Protein AF-A0A0F8YU60-F1 (afdb_monomer_lite)

pLDDT: mean 70.82, std 19.45, range [32.88, 94.25]

Organism: NCBI:txid412755

Sequence (209 aa):
MTSKQPEIRFPLVRVDVSEDALRRQYTGIELDKQAKRLVKRFVRMSRPFEALIDALVQDSRTDYETFDDFARHALWELLQAYRVAGYPDSEGLGKELEHRRVLQRKARDLANRQEVQDQLEHFDRDLTTAQRSSDKETIVEHLRWLESWMEESPSHTSKQAYRHLVLQRLSIQQSIRWLMEKVYERMSEEERELAERWNTMLEDWLARN

Radius of gyration: 28.85 Å; chains: 1; bounding box: 70×45×76 Å

Structure (mmCIF, N/CA/C/O backbone):
data_AF-A0A0F8YU60-F1
#
_entry.id   AF-A0A0F8YU60-F1
#
loop_
_atom_site.group_PDB
_atom_site.id
_atom_site.type_symbol
_atom_site.label_atom_id
_atom_site.label_alt_id
_atom_site.label_comp_id
_atom_site.label_asym_id
_atom_site.label_entity_id
_atom_site.label_seq_id
_atom_site.pdbx_PDB_ins_code
_atom_site.Cartn_x
_atom_site.Cartn_y
_atom_site.Cartn_z
_atom_site.occupancy
_atom_site.B_iso_or_equiv
_atom_site.auth_seq_id
_atom_site.auth_comp_id
_atom_site.auth_asym_id
_atom_site.auth_atom_id
_atom_site.pdbx_PDB_model_num
ATOM 1 N N . MET A 1 1 ? 47.385 21.277 -36.596 1.00 36.84 1 MET A N 1
ATOM 2 C CA . MET A 1 1 ? 46.010 21.817 -36.539 1.00 36.84 1 MET A CA 1
ATOM 3 C C . MET A 1 1 ? 45.124 20.758 -35.905 1.00 36.84 1 MET A C 1
ATOM 5 O O . MET A 1 1 ? 44.756 19.802 -36.569 1.00 36.84 1 MET A O 1
ATOM 9 N N . THR A 1 2 ? 44.896 20.847 -34.598 1.00 35.44 2 THR A N 1
ATOM 10 C CA . THR A 1 2 ? 44.069 19.895 -33.848 1.00 35.44 2 THR A CA 1
ATOM 11 C C . THR A 1 2 ? 42.613 20.342 -33.921 1.00 35.44 2 THR A C 1
ATOM 13 O O . THR A 1 2 ? 42.235 21.366 -33.356 1.00 35.44 2 THR A O 1
ATOM 16 N N . SER A 1 3 ? 41.810 19.590 -34.673 1.00 35.88 3 SER A N 1
ATOM 17 C CA . SER A 1 3 ? 40.356 19.729 -34.712 1.00 35.88 3 SER A CA 1
ATOM 18 C C . SER A 1 3 ? 39.804 19.398 -33.324 1.00 35.88 3 SER A C 1
ATOM 20 O O . SER A 1 3 ? 39.861 18.250 -32.887 1.00 35.88 3 SER A O 1
ATOM 22 N N . LYS A 1 4 ? 39.341 20.416 -32.590 1.00 39.44 4 LYS A N 1
ATOM 23 C CA . LYS A 1 4 ? 38.572 20.219 -31.360 1.00 39.44 4 LYS A CA 1
ATOM 24 C C . LYS A 1 4 ? 37.167 19.795 -31.777 1.00 39.44 4 LYS A C 1
ATOM 26 O O . LYS A 1 4 ? 36.418 20.611 -32.308 1.00 39.44 4 LYS A O 1
ATOM 31 N N . GLN A 1 5 ? 36.831 18.526 -3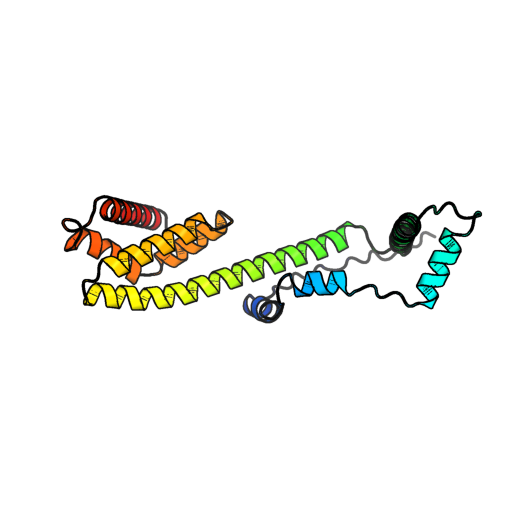1.558 1.00 35.34 5 GLN A N 1
ATOM 32 C CA . GLN A 1 5 ? 35.445 18.071 -31.635 1.00 35.34 5 GLN A CA 1
ATOM 33 C C . GLN A 1 5 ? 34.598 18.863 -30.623 1.00 35.34 5 GLN A C 1
ATOM 35 O O . GLN A 1 5 ? 35.071 19.117 -29.511 1.00 35.34 5 GLN A O 1
ATOM 40 N N . PRO A 1 6 ? 33.371 19.280 -30.980 1.00 37.03 6 PRO A N 1
ATOM 41 C CA . PRO A 1 6 ? 32.469 19.891 -30.020 1.00 37.03 6 PRO A CA 1
ATOM 42 C C . PRO A 1 6 ? 32.041 18.838 -28.992 1.00 37.03 6 PRO A C 1
ATOM 44 O O . PRO A 1 6 ? 31.492 17.795 -29.340 1.00 37.03 6 PRO A O 1
ATOM 47 N N . GLU A 1 7 ? 32.308 19.116 -27.720 1.00 38.81 7 GLU A N 1
ATOM 48 C CA . GLU A 1 7 ? 31.838 18.328 -26.583 1.00 38.81 7 GLU A CA 1
ATOM 49 C C . GLU A 1 7 ? 30.314 18.527 -26.472 1.00 38.81 7 GLU A C 1
ATOM 51 O O . GLU A 1 7 ? 29.833 19.500 -25.887 1.00 38.81 7 GLU A O 1
ATOM 56 N N . ILE A 1 8 ? 29.532 17.649 -27.110 1.00 34.91 8 ILE A N 1
ATOM 57 C CA . ILE A 1 8 ? 28.067 17.661 -27.014 1.00 34.91 8 ILE A CA 1
ATOM 58 C C . ILE A 1 8 ? 27.688 17.134 -25.626 1.00 34.91 8 ILE A C 1
ATOM 60 O O . ILE A 1 8 ? 27.482 15.940 -25.422 1.00 34.91 8 ILE A O 1
ATOM 64 N N . ARG A 1 9 ? 27.600 18.034 -24.644 1.00 34.09 9 ARG A N 1
ATOM 65 C CA . ARG A 1 9 ? 26.949 17.743 -23.364 1.00 34.09 9 ARG A CA 1
ATOM 66 C C . ARG A 1 9 ? 25.450 17.923 -23.546 1.00 34.09 9 ARG A C 1
ATOM 68 O O . ARG A 1 9 ? 24.961 19.049 -23.580 1.00 34.09 9 ARG A O 1
ATOM 75 N N . PHE A 1 10 ? 24.721 16.817 -23.657 1.00 32.88 10 PHE A N 1
ATOM 76 C CA . PHE A 1 10 ? 23.270 16.850 -23.508 1.00 32.88 10 PHE A CA 1
ATOM 77 C C . PHE A 1 10 ? 22.951 17.293 -22.076 1.00 32.88 10 PHE A C 1
ATOM 79 O O . PHE A 1 10 ? 23.363 16.612 -21.130 1.00 32.88 10 PHE A O 1
ATOM 86 N N . PRO A 1 11 ? 22.250 18.420 -21.863 1.00 36.41 11 PRO A N 1
ATOM 87 C CA . PRO A 1 11 ? 21.746 18.713 -20.542 1.00 36.41 11 PRO A CA 1
ATOM 88 C C . PRO A 1 11 ? 20.684 17.654 -20.254 1.00 36.41 11 PRO A C 1
ATOM 90 O O . PRO A 1 11 ? 19.648 17.609 -20.916 1.00 36.41 11 PRO A O 1
ATOM 93 N N . LEU A 1 12 ? 20.933 16.796 -19.263 1.00 35.81 12 LEU A N 1
ATOM 94 C CA . LEU A 1 12 ? 19.854 16.130 -18.543 1.00 35.81 12 LEU A CA 1
ATOM 95 C C . LEU A 1 12 ? 19.041 17.251 -17.895 1.00 35.81 12 LEU A C 1
ATOM 97 O O . LEU A 1 12 ? 19.292 17.647 -16.757 1.00 35.81 12 LEU A O 1
ATOM 101 N N . VAL A 1 13 ? 18.123 17.834 -18.666 1.00 36.62 13 VAL A N 1
ATOM 102 C CA . VAL A 1 13 ? 17.100 18.727 -18.151 1.00 36.62 13 VAL A CA 1
ATOM 103 C C . VAL A 1 13 ? 16.399 17.902 -17.086 1.00 36.62 13 VAL A C 1
ATOM 105 O O . VAL A 1 13 ? 15.810 16.864 -17.392 1.00 36.62 13 VAL A O 1
ATOM 108 N N . ARG A 1 14 ? 16.532 18.309 -15.821 1.00 36.16 14 ARG A N 1
ATOM 109 C CA . ARG A 1 14 ? 15.672 17.806 -14.754 1.00 36.16 14 ARG A CA 1
ATOM 110 C C . ARG A 1 14 ? 14.265 18.239 -15.130 1.00 36.16 14 ARG A C 1
ATOM 112 O O . ARG A 1 14 ? 13.858 19.361 -14.861 1.00 36.16 14 ARG A O 1
ATOM 119 N N . VAL A 1 15 ? 13.575 17.385 -15.872 1.00 34.75 15 VAL A N 1
ATOM 120 C CA . VAL A 1 15 ? 12.155 17.550 -16.116 1.00 34.75 15 VAL A CA 1
ATOM 121 C C . VAL A 1 15 ? 11.509 17.178 -14.794 1.00 34.75 15 VAL A C 1
ATOM 123 O O . VAL A 1 15 ? 11.415 15.997 -14.459 1.00 34.75 15 VAL A O 1
ATOM 126 N N . ASP A 1 16 ? 11.130 18.187 -14.017 1.00 36.94 16 ASP A N 1
ATOM 127 C CA . ASP A 1 16 ? 10.259 18.004 -12.863 1.00 36.94 16 ASP A CA 1
ATOM 128 C C . ASP A 1 16 ? 8.881 17.603 -13.403 1.00 36.94 16 ASP A C 1
ATOM 130 O O . ASP A 1 16 ? 8.011 18.428 -13.680 1.00 36.94 16 ASP A O 1
ATOM 134 N N . VAL A 1 17 ? 8.720 16.306 -13.674 1.00 42.72 17 VAL A N 1
ATOM 135 C CA . VAL A 1 17 ? 7.445 15.742 -14.103 1.00 42.72 17 VAL A CA 1
ATOM 136 C C . VAL A 1 17 ? 6.522 15.780 -12.891 1.00 42.72 17 VAL A C 1
ATOM 138 O O . VAL A 1 17 ? 6.785 15.109 -11.892 1.00 42.72 17 VAL A O 1
ATOM 141 N N . SER A 1 18 ? 5.453 16.573 -12.968 1.00 47.19 18 SER A N 1
ATOM 142 C CA . SER A 1 18 ? 4.452 16.635 -11.904 1.00 47.19 18 SER A CA 1
ATOM 143 C C . SER A 1 18 ? 3.815 15.260 -11.671 1.00 47.19 18 SER A C 1
ATOM 145 O O . SER A 1 18 ? 3.695 14.448 -12.596 1.00 47.19 18 SER A O 1
ATOM 147 N N . GLU A 1 19 ? 3.388 14.988 -10.435 1.00 51.03 19 GLU A N 1
ATOM 148 C CA . GLU A 1 19 ? 2.769 13.704 -10.070 1.00 51.03 19 GLU A CA 1
ATOM 149 C C . GLU A 1 19 ? 1.559 13.375 -10.960 1.00 51.03 19 GLU A C 1
ATOM 151 O O . GLU A 1 19 ? 1.391 12.231 -11.384 1.00 51.03 19 GLU A O 1
ATOM 156 N N . ASP A 1 20 ? 0.788 14.392 -11.350 1.00 47.41 20 ASP A N 1
ATOM 157 C CA . ASP A 1 20 ? -0.341 14.261 -12.274 1.00 47.41 20 ASP A CA 1
ATOM 158 C C . ASP A 1 20 ? 0.074 13.866 -13.696 1.00 47.41 20 ASP A C 1
ATOM 160 O O . ASP A 1 20 ? -0.616 13.082 -14.355 1.00 47.41 20 ASP A O 1
ATOM 164 N N . ALA A 1 21 ? 1.204 14.382 -14.189 1.00 50.53 21 ALA A N 1
ATOM 165 C CA . ALA A 1 21 ? 1.720 14.032 -15.509 1.00 50.53 21 ALA A CA 1
ATOM 166 C C . ALA A 1 21 ? 2.232 12.582 -15.537 1.00 50.53 21 ALA A C 1
ATOM 168 O O . ALA A 1 21 ? 1.954 11.856 -16.494 1.00 50.53 21 ALA A O 1
ATOM 169 N N . LEU A 1 22 ? 2.886 12.124 -14.460 1.00 49.62 22 LEU A N 1
ATOM 170 C CA . LEU A 1 22 ? 3.243 10.711 -14.294 1.00 49.62 22 LEU A CA 1
ATOM 171 C C . LEU A 1 22 ? 1.994 9.833 -14.214 1.00 49.62 22 LEU A C 1
ATOM 173 O O . LEU A 1 22 ? 1.910 8.829 -14.921 1.00 49.62 22 LEU A O 1
ATOM 177 N N . ARG A 1 23 ? 0.988 10.223 -13.424 1.00 50.94 23 ARG A N 1
ATOM 178 C CA . ARG A 1 23 ? -0.280 9.489 -13.356 1.00 50.94 23 ARG A CA 1
ATOM 179 C C . ARG A 1 23 ? -0.888 9.325 -14.737 1.00 50.94 23 ARG A C 1
ATOM 181 O O . ARG A 1 23 ? -1.071 8.188 -15.152 1.00 50.94 23 ARG A O 1
ATOM 188 N N . ARG A 1 24 ? -1.122 10.406 -15.488 1.00 54.66 24 ARG A N 1
ATOM 189 C CA . ARG A 1 24 ? -1.737 10.351 -16.833 1.00 54.66 24 ARG A CA 1
ATOM 190 C C . ARG A 1 24 ? -0.935 9.524 -17.838 1.00 54.66 24 ARG A C 1
ATOM 192 O O . ARG A 1 24 ? -1.524 8.819 -18.649 1.00 54.66 24 ARG A O 1
ATOM 199 N N . GLN A 1 25 ? 0.395 9.587 -17.790 1.00 50.94 25 GLN A N 1
ATOM 200 C CA . GLN A 1 25 ? 1.249 8.842 -18.718 1.00 50.94 25 GLN A CA 1
ATOM 201 C C . GLN A 1 25 ? 1.239 7.329 -18.451 1.00 50.94 25 GLN A C 1
ATOM 203 O O . GLN A 1 25 ? 1.377 6.542 -19.389 1.00 50.94 25 GLN A O 1
ATOM 208 N N . TYR A 1 26 ? 1.080 6.914 -17.191 1.00 49.72 26 TYR A N 1
ATOM 209 C CA . TYR A 1 26 ? 1.187 5.509 -16.783 1.00 49.72 26 TYR A CA 1
ATOM 210 C C . TYR A 1 26 ? -0.160 4.839 -16.444 1.00 49.72 26 TYR A C 1
ATOM 212 O O . TYR A 1 26 ? -0.211 3.612 -16.418 1.00 49.72 26 TYR A O 1
ATOM 220 N N . THR A 1 27 ? -1.257 5.593 -16.287 1.00 44.84 27 THR A N 1
ATOM 221 C CA . THR A 1 27 ? -2.623 5.065 -16.027 1.00 44.84 27 THR A CA 1
ATOM 222 C C . THR A 1 27 ? -3.290 4.376 -17.227 1.00 44.84 27 THR A C 1
ATOM 224 O O . THR A 1 27 ? -4.395 3.865 -17.096 1.00 44.84 27 THR A O 1
ATOM 227 N N . GLY A 1 28 ? -2.623 4.281 -18.380 1.00 44.28 28 GLY A N 1
ATOM 228 C CA . GLY A 1 28 ? -3.096 3.525 -19.552 1.00 44.28 28 GLY A CA 1
ATOM 229 C C . GLY A 1 28 ? -2.140 2.433 -20.037 1.00 44.28 28 GLY A C 1
ATOM 230 O O . GLY A 1 28 ? -2.398 1.801 -21.060 1.00 44.28 28 GLY A O 1
ATOM 231 N N . ILE A 1 29 ? -1.012 2.212 -19.354 1.00 49.56 29 ILE A N 1
ATOM 232 C CA . ILE A 1 29 ? -0.050 1.191 -19.773 1.00 49.56 29 ILE A CA 1
ATOM 233 C C . ILE A 1 29 ? -0.500 -0.132 -19.169 1.00 49.56 29 ILE A C 1
ATOM 235 O O . ILE A 1 29 ? -0.169 -0.429 -18.030 1.00 49.56 29 ILE A O 1
ATOM 239 N N . GLU A 1 30 ? -1.258 -0.926 -19.925 1.00 44.50 30 GLU A N 1
ATOM 240 C CA . GLU A 1 30 ? -1.569 -2.312 -19.571 1.00 44.50 30 GLU A CA 1
ATOM 241 C C . GLU A 1 30 ? -0.269 -3.089 -19.277 1.00 44.50 30 GLU A C 1
ATOM 243 O O . GLU A 1 30 ? 0.498 -3.486 -20.161 1.00 44.50 30 GLU A O 1
ATOM 248 N N . LEU A 1 31 ? -0.019 -3.249 -17.979 1.00 59.97 31 LEU A N 1
ATOM 249 C CA . LEU A 1 31 ? 1.209 -3.712 -17.352 1.00 59.97 31 LEU A CA 1
ATOM 250 C C . LEU A 1 31 ? 1.553 -5.145 -17.782 1.00 59.97 31 LEU A C 1
ATOM 252 O O . LEU A 1 31 ? 0.729 -6.053 -17.710 1.00 59.97 31 LEU A O 1
ATOM 256 N N . ASP A 1 32 ? 2.801 -5.351 -18.202 1.00 40.94 32 ASP A N 1
ATOM 257 C CA . ASP A 1 32 ? 3.490 -6.635 -18.397 1.00 40.94 32 ASP A CA 1
ATOM 258 C C . ASP A 1 32 ? 2.925 -7.646 -19.411 1.00 40.94 32 ASP A C 1
ATOM 260 O O . ASP A 1 32 ? 3.712 -8.234 -20.150 1.00 40.94 32 ASP A O 1
ATOM 264 N N . LYS A 1 33 ? 1.610 -7.871 -19.525 1.00 39.28 33 LYS A N 1
ATOM 265 C CA . LYS A 1 33 ? 1.025 -8.772 -20.538 1.00 39.28 33 LYS A CA 1
ATOM 266 C C . LYS A 1 33 ? 1.112 -8.178 -21.938 1.00 39.28 33 LYS A C 1
ATOM 268 O O . LYS A 1 33 ? 1.420 -8.916 -22.874 1.00 39.28 33 LYS A O 1
ATOM 273 N N . GLN A 1 34 ? 0.904 -6.868 -22.092 1.00 36.09 34 GLN A N 1
ATOM 274 C CA . GLN A 1 34 ? 1.157 -6.198 -23.366 1.00 36.09 34 GLN A CA 1
ATOM 275 C C . GLN A 1 34 ? 2.653 -6.049 -23.636 1.00 36.09 34 GLN A C 1
ATOM 277 O O . GLN A 1 34 ? 3.056 -6.290 -24.761 1.00 36.09 34 GLN A O 1
ATOM 282 N N . ALA A 1 35 ? 3.498 -5.786 -22.633 1.00 38.91 35 ALA A N 1
ATOM 283 C CA . ALA A 1 35 ? 4.954 -5.763 -22.816 1.00 38.91 35 ALA A CA 1
ATOM 284 C C . ALA A 1 35 ? 5.516 -7.144 -23.211 1.00 38.91 35 ALA A C 1
ATOM 286 O O . ALA A 1 35 ? 6.282 -7.240 -24.163 1.00 38.91 35 ALA A O 1
ATOM 287 N N . LYS A 1 36 ? 5.064 -8.239 -22.581 1.00 36.94 36 LYS A N 1
ATOM 288 C CA . LYS A 1 36 ? 5.379 -9.620 -22.996 1.00 36.94 36 LYS A CA 1
ATOM 289 C C . LYS A 1 36 ? 4.776 -9.965 -24.359 1.00 36.94 36 LYS A C 1
ATOM 291 O O . LYS A 1 36 ? 5.410 -10.693 -25.114 1.00 36.94 36 LYS A O 1
ATOM 296 N N . ARG A 1 37 ? 3.588 -9.448 -24.707 1.00 36.22 37 ARG A N 1
ATOM 297 C CA . ARG A 1 37 ? 3.013 -9.574 -26.062 1.00 36.22 37 ARG A CA 1
ATOM 298 C C . ARG A 1 37 ? 3.774 -8.755 -27.098 1.00 36.22 37 ARG A C 1
ATOM 300 O O . ARG A 1 37 ? 3.871 -9.232 -28.213 1.00 36.22 37 ARG A O 1
ATOM 307 N N . LEU A 1 38 ? 4.297 -7.579 -26.756 1.00 33.78 38 LEU A N 1
ATOM 308 C CA . LEU A 1 38 ? 5.121 -6.724 -27.610 1.00 33.78 38 LEU A CA 1
ATOM 309 C C . LEU A 1 38 ? 6.481 -7.398 -27.824 1.00 33.78 38 LEU A C 1
ATOM 311 O O . LEU A 1 38 ? 6.841 -7.658 -28.959 1.00 33.78 38 LEU A O 1
ATOM 315 N N . VAL A 1 39 ? 7.161 -7.851 -26.769 1.00 37.94 39 VAL A N 1
ATOM 316 C CA . VAL A 1 39 ? 8.409 -8.629 -26.890 1.00 37.94 39 VAL A CA 1
ATOM 317 C C . VAL A 1 39 ? 8.193 -9.933 -27.676 1.00 37.94 39 VAL A C 1
ATOM 319 O O . VAL A 1 39 ? 9.005 -10.261 -28.531 1.00 37.94 39 VAL A O 1
ATOM 322 N N . LYS A 1 40 ? 7.062 -10.637 -27.493 1.00 34.22 40 LYS A N 1
ATOM 323 C CA . LYS A 1 40 ? 6.694 -11.803 -28.327 1.00 34.22 40 LYS A CA 1
ATOM 324 C C . LYS A 1 40 ? 6.189 -11.452 -29.739 1.00 34.22 40 LYS A C 1
ATOM 326 O O . LYS A 1 40 ? 6.085 -12.356 -30.562 1.00 34.22 40 LYS A O 1
ATOM 331 N N . ARG A 1 41 ? 5.835 -10.194 -30.039 1.00 40.75 41 ARG A N 1
ATOM 332 C CA . ARG A 1 41 ? 5.316 -9.764 -31.358 1.00 40.75 41 ARG A CA 1
ATOM 333 C C . ARG A 1 41 ? 6.361 -9.108 -32.256 1.00 40.75 41 ARG A C 1
ATOM 335 O O . ARG A 1 41 ? 6.085 -8.990 -33.445 1.00 40.75 41 ARG A O 1
ATOM 342 N N . PHE A 1 42 ? 7.494 -8.642 -31.734 1.00 40.91 42 PHE A N 1
ATOM 343 C CA . PHE A 1 42 ? 8.223 -7.552 -32.397 1.00 40.91 42 PHE A CA 1
ATOM 344 C C . PHE A 1 42 ? 9.384 -7.899 -33.324 1.00 40.91 42 PHE A C 1
ATOM 346 O O . PHE A 1 42 ? 10.042 -6.978 -33.793 1.00 40.91 42 PHE A O 1
ATOM 353 N N . VAL A 1 43 ? 9.575 -9.157 -33.716 1.00 46.94 43 VAL A N 1
ATOM 354 C CA . VAL A 1 43 ? 10.366 -9.426 -34.927 1.00 46.94 43 VAL A CA 1
ATOM 355 C C . VAL A 1 43 ? 9.669 -10.492 -35.760 1.00 46.94 43 VAL A C 1
ATOM 357 O O . VAL A 1 43 ? 10.072 -11.646 -35.801 1.00 46.94 43 VAL A O 1
ATOM 360 N N . ARG A 1 44 ? 8.574 -10.112 -36.429 1.00 47.66 44 ARG A N 1
ATOM 361 C CA . ARG A 1 44 ? 8.202 -10.820 -37.659 1.00 47.66 44 ARG A CA 1
ATOM 362 C C . ARG A 1 44 ? 9.201 -10.385 -38.714 1.00 47.66 44 ARG A C 1
ATOM 364 O O . ARG A 1 44 ? 9.080 -9.294 -39.268 1.00 47.66 44 ARG A O 1
ATOM 371 N N . MET A 1 45 ? 10.212 -11.210 -38.920 1.00 53.25 45 MET A N 1
ATOM 372 C CA . MET A 1 45 ? 11.158 -10.998 -39.991 1.00 53.25 45 MET A CA 1
ATOM 373 C C . MET A 1 45 ? 10.446 -11.284 -41.314 1.00 53.25 45 MET A C 1
ATOM 375 O O . MET A 1 45 ? 9.601 -12.172 -41.409 1.00 53.25 45 MET A O 1
ATOM 379 N N . SER A 1 46 ? 10.678 -10.460 -42.332 1.00 65.44 46 SER A N 1
ATOM 380 C CA . SER A 1 46 ? 10.067 -10.732 -43.634 1.00 65.44 46 SER A CA 1
ATOM 381 C C . SER A 1 46 ? 10.625 -12.055 -44.178 1.00 65.44 46 SER A C 1
ATOM 383 O O . SER A 1 46 ? 11.828 -12.275 -44.070 1.00 65.44 46 SER A O 1
ATOM 385 N N . ARG A 1 47 ? 9.791 -12.900 -44.802 1.00 63.38 47 ARG A N 1
ATOM 386 C CA . ARG A 1 47 ? 10.228 -14.182 -45.401 1.00 63.38 47 ARG A CA 1
ATOM 387 C C . ARG A 1 47 ? 11.494 -14.086 -46.276 1.00 63.38 47 ARG A C 1
ATOM 389 O O . ARG A 1 47 ? 12.300 -15.005 -46.220 1.00 63.38 47 ARG A O 1
ATOM 396 N N . PRO A 1 48 ? 11.715 -13.007 -47.059 1.00 67.69 48 PRO A N 1
ATOM 397 C CA . PRO A 1 48 ? 12.966 -12.834 -47.800 1.00 67.69 48 PRO A CA 1
ATOM 398 C C . PRO A 1 48 ? 14.203 -12.714 -46.903 1.00 67.69 48 PRO A C 1
ATOM 400 O O . PRO A 1 48 ? 15.259 -13.225 -47.250 1.00 67.69 48 PRO A O 1
ATOM 403 N N . PHE A 1 49 ? 14.074 -12.057 -45.749 1.00 65.88 49 PHE A N 1
ATOM 404 C CA . PHE A 1 49 ? 15.154 -11.944 -44.771 1.00 65.88 49 PHE A CA 1
ATOM 405 C C . PHE A 1 49 ? 15.400 -13.268 -44.044 1.00 65.88 49 PHE A C 1
ATOM 407 O O . PHE A 1 49 ? 16.553 -13.631 -43.866 1.00 65.88 49 PHE A O 1
ATOM 414 N N . GLU A 1 50 ? 14.349 -14.013 -43.688 1.00 69.81 50 GLU A N 1
ATOM 415 C CA . GLU A 1 50 ? 14.497 -15.358 -43.104 1.00 69.81 50 GLU A CA 1
ATOM 416 C C . GLU A 1 50 ? 15.257 -16.287 -44.063 1.00 69.81 50 GLU A C 1
ATOM 418 O O . GLU A 1 50 ? 16.253 -16.885 -43.677 1.00 69.81 50 GLU A O 1
ATOM 423 N N . ALA A 1 51 ? 14.876 -16.301 -45.346 1.00 72.12 51 ALA A N 1
ATOM 424 C CA . ALA A 1 51 ? 15.555 -17.096 -46.371 1.00 72.12 51 ALA A CA 1
ATOM 425 C C . ALA A 1 51 ? 17.021 -16.680 -46.598 1.00 72.12 51 ALA A C 1
ATOM 427 O O . ALA A 1 51 ? 17.862 -17.525 -46.895 1.00 72.12 51 ALA A O 1
ATOM 428 N N . LEU A 1 52 ? 17.340 -15.387 -46.465 1.00 75.62 52 LEU A N 1
ATOM 429 C CA . LEU A 1 52 ? 18.716 -14.891 -46.545 1.00 75.62 52 LEU A CA 1
ATOM 430 C C . LEU A 1 52 ? 19.555 -15.326 -45.341 1.00 75.62 52 LEU A C 1
ATOM 432 O O . LEU A 1 52 ? 20.719 -15.673 -45.518 1.00 75.62 52 LEU A O 1
ATOM 436 N N . ILE A 1 53 ? 18.982 -15.322 -44.135 1.00 72.94 53 ILE A N 1
ATOM 437 C CA . ILE A 1 53 ? 19.683 -15.804 -42.940 1.00 72.94 53 ILE A CA 1
ATOM 438 C C . ILE A 1 53 ? 19.903 -17.310 -43.029 1.00 72.94 53 ILE A C 1
ATOM 440 O O . ILE A 1 53 ? 21.015 -17.764 -42.781 1.00 72.94 53 ILE A O 1
ATOM 444 N N . ASP A 1 54 ? 18.894 -18.071 -43.448 1.00 72.88 54 ASP A N 1
ATOM 445 C CA . ASP A 1 54 ? 19.034 -19.514 -43.649 1.00 72.88 54 ASP A CA 1
ATOM 446 C C . ASP A 1 54 ? 20.114 -19.827 -44.692 1.00 72.88 54 ASP A C 1
ATOM 448 O O . ASP A 1 54 ? 20.933 -20.716 -44.477 1.00 72.88 54 ASP A O 1
ATOM 452 N N . ALA A 1 55 ? 20.176 -19.061 -45.788 1.00 77.56 55 ALA A N 1
ATOM 453 C CA . ALA A 1 55 ? 21.226 -19.205 -46.794 1.00 77.56 55 ALA A CA 1
ATOM 454 C C . ALA A 1 55 ? 22.625 -18.885 -46.242 1.00 77.56 55 ALA A C 1
ATOM 456 O O . ALA A 1 55 ? 23.585 -19.538 -46.636 1.00 77.56 55 ALA A O 1
ATOM 457 N N . LEU A 1 56 ? 22.745 -17.910 -45.335 1.00 74.88 56 LEU A N 1
ATOM 458 C CA . LEU A 1 56 ? 24.011 -17.575 -44.680 1.00 74.88 56 LEU A CA 1
ATOM 459 C C . LEU A 1 56 ? 24.438 -18.661 -43.692 1.00 74.88 56 LEU A C 1
ATOM 461 O O . LEU A 1 56 ? 25.583 -19.076 -43.738 1.00 74.88 56 LEU A O 1
ATOM 465 N N . VAL A 1 57 ? 23.529 -19.160 -42.852 1.00 75.50 57 VAL A N 1
ATOM 466 C CA . VAL A 1 57 ? 23.818 -20.237 -41.885 1.00 75.50 57 VAL A CA 1
ATOM 467 C C . VAL A 1 57 ? 24.144 -21.561 -42.591 1.00 75.50 57 VAL A C 1
ATOM 469 O O . VAL A 1 57 ? 24.922 -22.362 -42.091 1.00 75.50 57 VAL A O 1
ATOM 472 N N . GLN A 1 58 ? 23.574 -21.805 -43.773 1.00 72.38 58 GLN 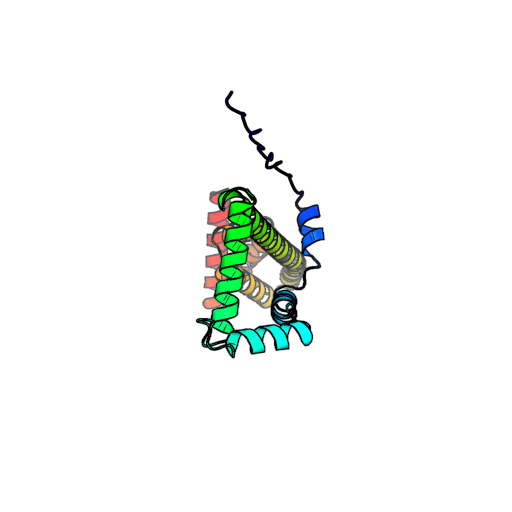A N 1
ATOM 473 C CA . GLN A 1 58 ? 23.874 -22.990 -44.584 1.00 72.38 58 GLN A CA 1
ATOM 474 C C . GLN A 1 58 ? 25.115 -22.824 -45.480 1.00 72.38 58 GLN A C 1
ATOM 476 O O . GLN A 1 58 ? 25.545 -23.801 -46.101 1.00 72.38 58 GLN A O 1
ATOM 481 N N . ASP A 1 59 ? 25.698 -21.623 -45.574 1.00 76.06 59 ASP A N 1
ATOM 482 C CA . ASP A 1 59 ? 26.918 -21.388 -46.347 1.00 76.06 59 ASP A CA 1
ATOM 483 C C . ASP A 1 59 ? 28.141 -21.839 -45.542 1.00 76.06 59 ASP A C 1
ATOM 485 O O . ASP A 1 59 ? 28.529 -21.217 -44.553 1.00 76.06 59 ASP A O 1
ATOM 489 N N . SER A 1 60 ? 28.799 -22.893 -46.029 1.00 71.19 60 SER A N 1
ATOM 490 C CA . SER A 1 60 ? 30.005 -23.487 -45.440 1.00 71.19 60 SER A CA 1
ATOM 491 C C . SER A 1 60 ? 31.221 -22.552 -45.393 1.00 71.19 60 SER A C 1
ATOM 493 O O . SER A 1 60 ? 32.279 -22.948 -44.911 1.00 71.19 60 SER A O 1
ATOM 495 N N . ARG A 1 61 ? 31.131 -21.356 -45.986 1.00 76.25 61 ARG A N 1
ATOM 496 C CA . ARG A 1 61 ? 32.155 -20.303 -45.899 1.00 76.25 61 ARG A CA 1
ATOM 497 C C . ARG A 1 61 ? 31.956 -19.381 -44.700 1.00 76.25 61 ARG A C 1
ATOM 499 O O . ARG A 1 61 ? 32.829 -18.557 -44.439 1.00 76.25 61 ARG A O 1
ATOM 506 N N . THR A 1 62 ? 30.813 -19.468 -44.032 1.00 73.94 62 THR A N 1
ATOM 507 C CA . THR A 1 62 ? 30.537 -18.737 -42.799 1.00 73.94 62 THR A CA 1
ATOM 508 C C . THR A 1 62 ? 30.723 -19.666 -41.603 1.00 73.94 62 THR A C 1
ATOM 510 O O . THR A 1 62 ? 30.482 -20.866 -41.703 1.00 73.94 62 THR A O 1
ATOM 513 N N . ASP A 1 63 ? 31.133 -19.111 -40.465 1.00 75.12 63 ASP A N 1
ATOM 514 C CA . ASP A 1 63 ? 31.321 -19.873 -39.222 1.00 75.12 63 ASP A CA 1
ATOM 515 C C . ASP A 1 63 ? 30.012 -20.012 -38.413 1.00 75.12 63 ASP A C 1
ATOM 517 O O . ASP A 1 63 ? 30.040 -20.285 -37.213 1.00 75.12 63 ASP A O 1
ATOM 521 N N . TYR A 1 64 ? 28.850 -19.763 -39.027 1.00 73.31 64 TYR A N 1
ATOM 522 C CA . TYR A 1 64 ? 27.566 -19.855 -38.335 1.00 73.31 64 TYR A CA 1
ATOM 523 C C . TYR A 1 64 ? 27.051 -21.293 -38.356 1.00 73.31 64 TYR A C 1
ATOM 525 O O . TYR A 1 64 ? 26.649 -21.796 -39.398 1.00 73.31 64 TYR A O 1
ATOM 533 N N . GLU A 1 65 ? 26.999 -21.941 -37.193 1.00 71.81 65 GLU A N 1
ATOM 534 C CA . GLU A 1 65 ? 26.419 -23.286 -37.068 1.00 71.81 65 GLU A CA 1
ATOM 535 C C . GLU A 1 65 ? 24.892 -23.235 -36.910 1.00 71.81 65 GLU A C 1
ATOM 537 O O . GLU A 1 65 ? 24.177 -24.159 -37.305 1.00 71.81 65 GLU A O 1
ATOM 542 N N . THR A 1 66 ? 24.374 -22.145 -36.335 1.00 74.19 66 THR A N 1
ATOM 543 C CA . THR A 1 66 ? 22.946 -21.957 -36.072 1.00 74.19 66 THR A CA 1
ATOM 544 C C . THR A 1 66 ? 22.472 -20.524 -36.328 1.00 74.19 66 THR A C 1
ATOM 546 O O . THR A 1 66 ? 23.247 -19.565 -36.351 1.00 74.19 66 THR A O 1
ATOM 549 N N . PHE A 1 67 ? 21.150 -20.358 -36.452 1.00 68.19 67 PHE A N 1
ATOM 550 C CA . PHE A 1 67 ? 20.501 -19.042 -36.470 1.00 68.19 67 PHE A CA 1
ATOM 551 C C . PHE A 1 67 ? 20.845 -18.205 -35.229 1.00 68.19 67 PHE A C 1
ATOM 553 O O . PHE A 1 67 ? 21.027 -16.992 -35.329 1.00 68.19 67 PHE A O 1
ATOM 560 N N . ASP A 1 68 ? 20.949 -18.841 -34.060 1.00 66.31 68 ASP A N 1
ATOM 561 C CA . ASP A 1 68 ? 21.282 -18.158 -32.810 1.00 66.31 68 ASP A CA 1
ATOM 562 C C . ASP A 1 68 ? 22.699 -17.566 -32.851 1.00 66.31 68 ASP A C 1
ATOM 564 O O . ASP A 1 68 ? 22.912 -16.465 -32.335 1.00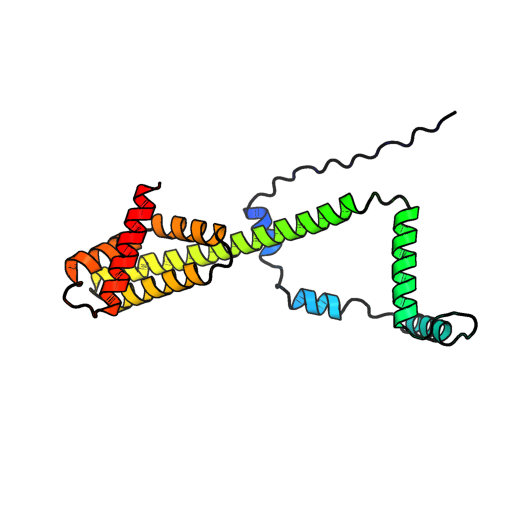 66.31 68 ASP A O 1
ATOM 568 N N . ASP A 1 69 ? 23.651 -18.239 -33.505 1.00 64.12 69 ASP A N 1
ATOM 569 C CA . ASP A 1 69 ? 25.021 -17.738 -33.686 1.00 64.12 69 ASP A CA 1
ATOM 570 C C . ASP A 1 69 ? 25.046 -16.522 -34.611 1.00 64.12 69 ASP A C 1
ATOM 572 O O . ASP A 1 69 ? 25.645 -15.492 -34.281 1.00 64.12 69 ASP A O 1
ATOM 576 N N . PHE A 1 70 ? 24.304 -16.597 -35.718 1.00 73.44 70 PHE A N 1
ATOM 577 C CA . PHE A 1 70 ? 24.096 -15.462 -36.612 1.00 73.44 70 PHE A CA 1
ATOM 578 C C . PHE A 1 70 ? 23.451 -14.276 -35.880 1.00 73.44 70 PHE A C 1
ATOM 580 O O . PHE A 1 70 ? 23.929 -13.146 -35.978 1.00 73.44 70 PHE A O 1
ATOM 587 N N . ALA A 1 71 ? 22.395 -14.510 -35.096 1.00 68.31 71 ALA A N 1
ATOM 588 C CA . ALA A 1 71 ? 21.682 -13.458 -34.376 1.00 68.31 71 ALA A CA 1
ATOM 589 C C . ALA A 1 71 ? 22.556 -12.782 -33.306 1.00 68.31 71 ALA A C 1
ATOM 591 O O . ALA A 1 71 ? 22.500 -11.560 -33.140 1.00 68.31 71 ALA A O 1
ATOM 592 N N . ARG A 1 72 ? 23.391 -13.552 -32.596 1.00 68.62 72 ARG A N 1
ATOM 593 C CA . ARG A 1 72 ? 24.359 -13.017 -31.625 1.00 68.62 72 ARG A CA 1
ATOM 594 C C . ARG A 1 72 ? 25.423 -12.170 -32.304 1.00 68.62 72 ARG A C 1
ATOM 596 O O . ARG A 1 72 ? 25.727 -11.086 -31.806 1.00 68.62 72 ARG A O 1
ATOM 603 N N . HIS A 1 73 ? 25.955 -12.629 -33.433 1.00 71.31 73 HIS A N 1
ATOM 604 C CA . HIS A 1 73 ? 26.939 -11.862 -34.184 1.00 71.31 73 HIS A CA 1
ATOM 605 C C . HIS A 1 73 ? 26.326 -10.593 -34.791 1.00 71.31 73 HIS A C 1
ATOM 607 O O . HIS A 1 73 ? 26.901 -9.521 -34.649 1.00 71.31 73 HIS A O 1
ATOM 613 N N . ALA A 1 74 ? 25.116 -10.662 -35.349 1.00 71.25 74 ALA A N 1
ATOM 614 C CA . ALA A 1 74 ? 24.398 -9.494 -35.860 1.00 71.25 74 ALA A CA 1
ATOM 615 C C . ALA A 1 74 ? 24.099 -8.462 -34.759 1.00 71.25 74 ALA A C 1
ATOM 617 O O . ALA A 1 74 ? 24.234 -7.260 -34.982 1.00 71.25 74 ALA A O 1
ATOM 618 N N . LEU A 1 75 ? 23.730 -8.912 -33.554 1.00 69.44 75 LEU A N 1
ATOM 619 C CA . LEU A 1 75 ? 23.565 -8.029 -32.399 1.00 69.44 75 LEU A CA 1
ATOM 620 C C . LEU A 1 75 ? 24.898 -7.399 -31.977 1.00 69.44 75 LEU A C 1
ATOM 622 O O . LEU A 1 75 ? 24.931 -6.220 -31.631 1.00 69.44 75 LEU A O 1
ATOM 626 N N . TRP A 1 76 ? 25.992 -8.160 -32.014 1.00 71.88 76 TRP A N 1
ATOM 627 C CA . TRP A 1 76 ? 27.328 -7.646 -31.721 1.00 71.88 76 TRP A CA 1
ATOM 628 C C . TRP A 1 76 ? 27.779 -6.605 -32.753 1.00 71.88 76 TRP A C 1
ATOM 630 O O . TRP A 1 76 ? 28.185 -5.519 -32.354 1.00 71.88 76 TRP A O 1
ATOM 640 N N . GLU A 1 77 ? 27.625 -6.880 -34.049 1.00 72.50 77 GLU A N 1
ATOM 641 C CA . GLU A 1 77 ? 27.914 -5.949 -35.149 1.00 72.50 77 GLU A CA 1
ATOM 642 C C . GLU A 1 77 ? 27.076 -4.677 -35.047 1.00 72.50 77 GLU A C 1
ATOM 644 O O . GLU A 1 77 ? 27.592 -3.570 -35.187 1.00 72.50 77 GLU A O 1
ATOM 649 N N . LEU A 1 78 ? 25.790 -4.813 -34.707 1.00 69.06 78 LEU A N 1
ATOM 650 C CA . LEU A 1 78 ? 24.930 -3.673 -34.422 1.00 69.06 78 LEU A CA 1
ATOM 651 C C . LEU A 1 78 ? 25.536 -2.841 -33.281 1.00 69.06 78 LEU A C 1
ATOM 653 O O . LEU A 1 78 ? 25.811 -1.659 -33.461 1.00 69.06 78 LEU A O 1
ATOM 657 N N . LEU A 1 79 ? 25.815 -3.454 -32.128 1.00 61.28 79 LEU A N 1
ATOM 658 C CA . LEU A 1 79 ? 26.400 -2.771 -30.969 1.00 61.28 79 LEU A CA 1
ATOM 659 C C . LEU A 1 79 ? 27.765 -2.126 -31.281 1.00 61.28 79 LEU A C 1
ATOM 661 O O . LEU A 1 79 ? 28.040 -1.028 -30.790 1.00 61.28 79 LEU A O 1
ATOM 665 N N . GLN A 1 80 ? 28.599 -2.752 -32.116 1.00 63.44 80 GLN A N 1
ATOM 666 C CA . GLN A 1 80 ? 29.866 -2.181 -32.581 1.00 63.44 80 GLN A CA 1
ATOM 667 C C . GLN A 1 80 ? 29.650 -1.000 -33.524 1.00 63.44 80 GLN A C 1
ATOM 669 O O . GLN A 1 80 ? 30.285 0.035 -33.344 1.00 63.44 80 GLN A O 1
ATOM 674 N N . ALA A 1 81 ? 28.727 -1.096 -34.481 1.00 65.62 81 ALA A N 1
ATOM 675 C CA . ALA A 1 81 ? 28.379 0.007 -35.372 1.00 65.62 81 ALA A CA 1
ATOM 676 C C . ALA A 1 81 ? 27.842 1.211 -34.584 1.00 65.62 81 ALA A C 1
ATOM 678 O O . ALA A 1 81 ? 28.239 2.345 -34.849 1.00 65.62 81 ALA A O 1
ATOM 679 N N . TYR A 1 82 ? 27.020 0.971 -33.556 1.00 61.94 82 TYR A N 1
ATOM 680 C CA . TYR A 1 82 ? 26.586 2.006 -32.614 1.00 61.94 82 TYR A CA 1
ATOM 681 C C . TYR A 1 82 ? 27.779 2.647 -31.892 1.00 61.94 82 TYR A C 1
ATOM 683 O O . TYR A 1 82 ? 27.875 3.873 -31.828 1.00 61.94 82 TYR A O 1
ATOM 691 N N . ARG A 1 83 ? 28.726 1.839 -31.404 1.00 55.41 83 ARG A N 1
ATOM 692 C CA . ARG A 1 83 ? 29.947 2.324 -30.746 1.00 55.41 83 ARG A CA 1
ATOM 693 C C . ARG A 1 83 ? 30.835 3.155 -31.684 1.00 55.41 83 ARG A C 1
ATOM 695 O O . ARG A 1 83 ? 31.354 4.189 -31.274 1.00 55.41 83 ARG A O 1
ATOM 702 N N . VAL A 1 84 ? 31.005 2.727 -32.935 1.00 65.06 84 VAL A N 1
ATOM 703 C CA . VAL A 1 84 ? 31.828 3.407 -33.953 1.00 65.06 84 VAL A CA 1
ATOM 704 C C . VAL A 1 84 ? 31.167 4.692 -34.458 1.00 65.06 84 VAL A C 1
ATOM 706 O O . VAL A 1 84 ? 31.863 5.671 -34.715 1.00 65.06 84 VAL A O 1
ATOM 709 N N . ALA A 1 85 ? 29.834 4.736 -34.535 1.00 64.19 85 ALA A N 1
ATOM 710 C CA . ALA A 1 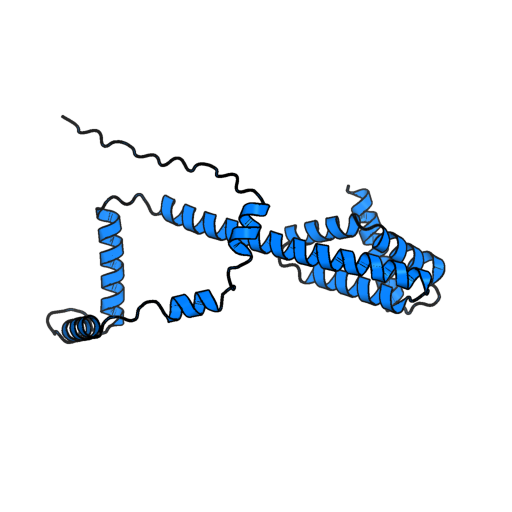85 ? 29.068 5.927 -34.912 1.00 64.19 85 ALA A CA 1
ATOM 711 C C . ALA A 1 85 ? 29.137 7.067 -33.874 1.00 64.19 85 ALA A C 1
ATOM 713 O O . ALA A 1 85 ? 28.516 8.112 -34.070 1.00 64.19 85 ALA A O 1
ATOM 714 N N . GLY A 1 86 ? 29.874 6.887 -32.773 1.00 50.66 86 GLY A N 1
ATOM 715 C CA . GLY A 1 86 ? 30.020 7.900 -31.734 1.00 50.66 86 GLY A CA 1
ATOM 716 C C . GLY A 1 86 ? 28.739 8.124 -30.936 1.00 50.66 86 GLY A C 1
ATOM 717 O O . GLY A 1 86 ? 28.598 9.180 -30.319 1.00 50.66 86 GLY A O 1
ATOM 718 N N . TYR A 1 87 ? 27.810 7.154 -30.929 1.00 49.09 87 TYR A N 1
ATOM 719 C CA . TYR A 1 87 ? 26.754 7.154 -29.920 1.00 49.09 87 TYR A CA 1
ATOM 720 C C . TYR A 1 87 ? 27.448 7.127 -28.555 1.00 49.09 87 TYR A C 1
ATOM 722 O O . TYR A 1 87 ? 28.243 6.216 -28.303 1.00 49.09 87 TYR A O 1
ATOM 730 N N . PRO A 1 88 ? 27.233 8.152 -27.715 1.00 48.44 88 PRO A N 1
ATOM 731 C CA . PRO A 1 88 ? 28.045 8.343 -26.534 1.00 48.44 88 PRO A CA 1
ATOM 732 C C . PRO A 1 88 ? 27.802 7.189 -25.570 1.00 48.44 88 PRO A C 1
ATOM 734 O O . PRO A 1 88 ? 26.693 6.656 -25.495 1.00 48.44 88 PRO A O 1
ATOM 737 N N . ASP A 1 89 ? 28.885 6.835 -24.885 1.00 46.38 89 ASP A N 1
ATOM 738 C CA . ASP A 1 89 ? 29.045 5.815 -23.860 1.00 46.38 89 ASP A CA 1
ATOM 739 C C . ASP A 1 89 ? 27.752 5.253 -23.259 1.00 46.38 89 ASP A C 1
ATOM 741 O O . ASP A 1 89 ? 26.827 5.968 -22.868 1.00 46.38 89 ASP A O 1
ATOM 745 N N . SER A 1 90 ? 27.779 3.941 -23.036 1.00 49.31 90 SER A N 1
ATOM 746 C CA . SER A 1 90 ? 26.882 3.135 -22.196 1.00 49.31 90 SER A CA 1
ATOM 747 C C . SER A 1 90 ? 26.424 3.777 -20.873 1.00 49.31 90 SER A C 1
ATOM 749 O O . SER A 1 90 ? 25.478 3.295 -20.253 1.00 49.31 90 SER A O 1
ATOM 751 N N . GLU A 1 91 ? 27.048 4.870 -20.441 1.00 48.59 91 GLU A N 1
ATOM 752 C CA . GLU A 1 91 ? 26.573 5.723 -19.364 1.00 48.59 91 GLU A CA 1
ATOM 753 C C . GLU A 1 91 ? 25.252 6.452 -19.656 1.00 48.59 91 GLU A C 1
ATOM 755 O O . GLU A 1 91 ? 24.434 6.558 -18.751 1.00 48.59 91 GLU A O 1
ATOM 760 N N . GLY A 1 92 ? 25.003 6.962 -20.866 1.00 47.25 92 GLY A N 1
ATOM 761 C CA . GLY A 1 92 ? 23.799 7.754 -21.167 1.00 47.25 92 GLY A CA 1
ATOM 762 C C . GLY A 1 92 ? 22.547 6.891 -21.307 1.00 47.25 92 GLY A C 1
ATOM 763 O O . GLY A 1 92 ? 21.550 7.106 -20.621 1.00 47.25 92 GLY A O 1
ATOM 764 N N . LEU A 1 93 ? 22.632 5.845 -22.130 1.00 46.91 93 LEU A N 1
ATOM 765 C CA . LEU A 1 93 ? 21.516 4.930 -22.384 1.00 46.91 93 LEU A CA 1
ATOM 766 C C . LEU A 1 93 ? 21.174 4.081 -21.146 1.00 46.91 93 LEU A C 1
ATOM 768 O O . LEU A 1 93 ? 20.004 3.821 -20.868 1.00 46.91 93 LEU A O 1
ATOM 772 N N . GLY A 1 94 ? 22.189 3.691 -20.363 1.00 49.50 94 GLY A N 1
ATOM 773 C CA . GLY A 1 94 ? 22.008 3.044 -19.063 1.00 49.50 94 GLY A CA 1
ATOM 774 C C . GLY A 1 94 ? 21.278 3.952 -18.075 1.00 49.50 94 GLY A C 1
ATOM 775 O O . GLY A 1 94 ? 20.276 3.531 -17.499 1.00 49.50 94 GLY A O 1
ATOM 776 N N . LYS A 1 95 ? 21.703 5.219 -17.959 1.00 53.34 95 LYS A N 1
ATOM 777 C CA . LYS A 1 95 ? 21.048 6.230 -17.111 1.00 53.34 95 LYS A CA 1
ATOM 778 C C . LYS A 1 95 ? 19.634 6.563 -17.589 1.00 53.34 95 LYS A C 1
ATOM 780 O O . LYS A 1 95 ? 18.760 6.745 -16.753 1.00 53.34 95 LYS A O 1
ATOM 785 N N . GLU A 1 96 ? 19.361 6.600 -18.892 1.00 53.41 96 GLU A N 1
ATOM 786 C CA . GLU A 1 96 ? 18.011 6.829 -19.431 1.00 53.41 96 GLU A CA 1
ATOM 787 C C . GLU A 1 96 ? 17.068 5.648 -19.175 1.00 53.41 96 GLU A C 1
ATOM 789 O O . GLU A 1 96 ? 15.920 5.841 -18.761 1.00 53.41 96 GLU A O 1
ATOM 794 N N . LEU A 1 97 ? 17.541 4.413 -19.371 1.00 57.12 97 LEU A N 1
ATOM 795 C CA . LEU A 1 97 ? 16.775 3.207 -19.056 1.00 57.12 97 LEU A CA 1
ATOM 796 C C . LEU A 1 97 ? 16.555 3.058 -17.548 1.00 57.12 97 LEU A C 1
ATOM 798 O O . LEU A 1 97 ? 15.462 2.682 -17.120 1.00 57.12 97 LEU A O 1
ATOM 802 N N . GLU A 1 98 ? 17.560 3.379 -16.737 1.00 57.66 98 GLU A N 1
ATOM 803 C CA . GLU A 1 98 ? 17.460 3.414 -15.281 1.00 57.66 98 GLU A CA 1
ATOM 804 C C . GLU A 1 98 ? 16.497 4.511 -14.820 1.00 57.66 98 GLU A C 1
ATOM 806 O O . GLU A 1 98 ? 15.584 4.231 -14.047 1.00 57.66 98 GLU A O 1
ATOM 811 N N . HIS A 1 99 ? 16.593 5.720 -15.375 1.00 60.94 99 HIS A N 1
ATOM 812 C CA . HIS A 1 99 ? 15.662 6.816 -15.120 1.00 60.94 99 HIS A CA 1
ATOM 813 C C . HIS A 1 99 ? 14.226 6.425 -15.487 1.00 60.94 99 HIS A C 1
ATOM 815 O O . HIS A 1 99 ? 13.309 6.612 -14.688 1.00 60.94 99 HIS A O 1
ATOM 821 N N . ARG A 1 100 ? 14.014 5.782 -16.643 1.00 61.12 100 ARG A N 1
ATOM 822 C CA . ARG A 1 100 ? 12.697 5.272 -17.050 1.00 61.12 100 ARG A CA 1
ATOM 823 C C . ARG A 1 100 ? 12.175 4.194 -16.100 1.00 61.12 100 ARG A C 1
ATOM 825 O O . ARG A 1 100 ? 10.997 4.225 -15.750 1.00 61.12 100 ARG A O 1
ATOM 832 N N . ARG A 1 101 ? 13.028 3.269 -15.644 1.00 66.00 101 ARG A N 1
ATOM 833 C CA . ARG A 1 101 ? 12.670 2.260 -14.630 1.00 66.00 101 ARG A CA 1
ATOM 834 C C . ARG A 1 101 ? 12.313 2.904 -13.291 1.00 66.00 101 ARG A C 1
ATOM 836 O O . ARG A 1 101 ? 11.338 2.492 -12.668 1.00 66.00 101 ARG A O 1
ATOM 843 N N . VAL A 1 102 ? 13.060 3.921 -12.862 1.00 66.19 102 VAL A N 1
ATOM 844 C CA . VAL A 1 102 ? 12.788 4.681 -11.635 1.00 66.19 102 VAL A CA 1
ATOM 845 C C . VAL A 1 102 ? 11.459 5.425 -11.745 1.00 66.19 102 VAL A C 1
ATOM 847 O O . VAL A 1 102 ? 10.658 5.350 -10.818 1.00 66.19 102 VAL A O 1
ATOM 850 N N . LEU A 1 103 ? 11.175 6.083 -12.873 1.00 68.81 103 LEU A N 1
ATOM 851 C CA . LEU A 1 103 ? 9.891 6.749 -13.110 1.00 68.81 103 LEU A CA 1
ATOM 852 C C . LEU A 1 103 ? 8.722 5.759 -13.139 1.00 68.81 103 LEU A C 1
ATOM 854 O O . LEU A 1 103 ? 7.694 6.024 -12.527 1.00 68.81 103 LEU A O 1
ATOM 858 N N . GLN A 1 104 ? 8.884 4.599 -13.782 1.00 67.00 104 GLN A N 1
ATOM 859 C CA . GLN A 1 104 ? 7.873 3.536 -13.771 1.00 67.00 104 GLN A CA 1
ATOM 860 C C . GLN A 1 104 ? 7.623 2.991 -12.365 1.00 67.00 104 GLN A C 1
ATOM 862 O O . GLN A 1 104 ? 6.472 2.772 -11.995 1.00 67.00 104 GLN A O 1
ATOM 867 N N . ARG A 1 105 ? 8.682 2.787 -11.572 1.00 68.44 105 ARG A N 1
ATOM 868 C CA . ARG A 1 105 ? 8.553 2.371 -10.171 1.00 68.44 105 ARG A CA 1
ATOM 869 C C . ARG A 1 105 ? 7.819 3.438 -9.361 1.00 68.44 105 ARG A C 1
ATOM 871 O O . ARG A 1 105 ? 6.820 3.113 -8.741 1.00 68.44 105 ARG A O 1
ATOM 878 N N . LYS A 1 106 ? 8.225 4.709 -9.464 1.00 68.25 106 LYS A N 1
ATOM 879 C CA . LYS A 1 106 ? 7.547 5.837 -8.804 1.00 68.25 106 LYS A CA 1
ATOM 880 C C . LYS A 1 106 ? 6.075 5.951 -9.201 1.00 68.25 106 LYS A C 1
ATOM 882 O O . LYS A 1 106 ? 5.242 6.186 -8.339 1.00 68.25 106 LYS A O 1
ATOM 887 N N . ALA A 1 107 ? 5.747 5.770 -10.480 1.00 66.06 107 ALA A N 1
ATOM 888 C CA . ALA A 1 107 ? 4.370 5.815 -10.964 1.00 66.06 107 ALA A CA 1
ATOM 889 C C . ALA A 1 107 ? 3.531 4.641 -10.434 1.00 66.06 107 ALA A C 1
ATOM 891 O O . ALA A 1 107 ? 2.394 4.855 -10.026 1.00 66.06 107 ALA A O 1
ATOM 892 N N . ARG A 1 108 ? 4.093 3.423 -10.387 1.00 68.56 108 ARG A N 1
ATOM 893 C CA . ARG A 1 108 ? 3.447 2.264 -9.743 1.00 68.56 108 ARG A CA 1
ATOM 894 C C . ARG A 1 108 ? 3.237 2.505 -8.250 1.00 68.56 108 ARG A C 1
ATOM 896 O O . ARG A 1 108 ? 2.139 2.292 -7.759 1.00 68.56 108 ARG A O 1
ATOM 903 N N . ASP A 1 109 ? 4.249 3.015 -7.555 1.00 67.94 109 ASP A N 1
ATOM 904 C CA . ASP A 1 109 ? 4.150 3.339 -6.131 1.00 67.9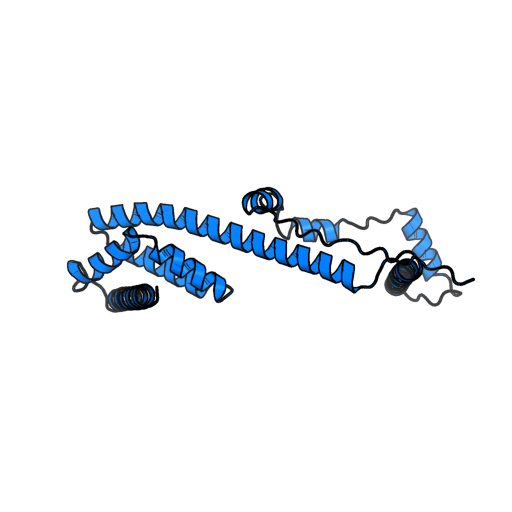4 109 ASP A CA 1
ATOM 905 C C . ASP A 1 109 ? 3.078 4.415 -5.879 1.00 67.94 109 ASP A C 1
ATOM 907 O O . ASP A 1 109 ? 2.312 4.309 -4.927 1.00 67.94 109 ASP A O 1
ATOM 911 N N . LEU A 1 110 ? 2.980 5.429 -6.748 1.00 71.12 110 LEU A N 1
ATOM 912 C CA . LEU A 1 110 ? 1.937 6.463 -6.705 1.00 71.12 110 LEU A CA 1
ATOM 913 C C . LEU A 1 110 ? 0.534 5.910 -6.979 1.00 71.12 110 LEU A C 1
ATOM 915 O O . LEU A 1 110 ? -0.412 6.335 -6.319 1.00 71.12 110 LEU A O 1
ATOM 919 N N . ALA A 1 111 ? 0.393 4.997 -7.942 1.00 69.38 111 ALA A N 1
ATOM 920 C CA . ALA A 1 111 ? -0.879 4.347 -8.250 1.00 69.38 111 ALA A CA 1
ATOM 921 C C . ALA A 1 111 ? -1.349 3.483 -7.072 1.00 69.38 111 ALA A C 1
ATOM 923 O O . ALA A 1 111 ? -2.474 3.651 -6.615 1.00 69.38 111 ALA A O 1
ATOM 924 N N . ASN A 1 112 ? -0.455 2.664 -6.513 1.00 70.94 112 ASN A N 1
ATOM 925 C CA . ASN A 1 112 ? -0.744 1.844 -5.336 1.00 70.94 112 ASN A CA 1
ATOM 926 C C . ASN A 1 112 ? -1.129 2.708 -4.124 1.00 70.94 112 ASN A C 1
ATOM 928 O O . ASN A 1 112 ? -2.053 2.374 -3.391 1.00 70.94 112 ASN A O 1
ATOM 932 N N . ARG A 1 113 ? -0.455 3.851 -3.918 1.00 72.38 113 ARG A N 1
ATOM 933 C CA . ARG A 1 113 ? -0.833 4.802 -2.858 1.00 72.38 113 ARG A CA 1
ATOM 934 C C . ARG A 1 113 ? -2.234 5.369 -3.059 1.00 72.38 113 ARG A C 1
ATOM 936 O O . ARG A 1 113 ? -2.948 5.505 -2.075 1.00 72.38 113 ARG A O 1
ATOM 943 N N . GLN A 1 114 ? -2.611 5.710 -4.294 1.00 76.38 114 GLN A N 1
ATOM 944 C CA . GLN A 1 114 ? -3.955 6.218 -4.575 1.00 76.38 114 GLN A CA 1
ATOM 945 C C . GLN A 1 114 ? -5.013 5.148 -4.333 1.00 76.38 114 GLN A C 1
ATOM 947 O O . GLN A 1 114 ? -6.000 5.432 -3.675 1.00 76.38 114 GLN A O 1
ATOM 952 N N . GLU A 1 115 ? -4.785 3.926 -4.813 1.00 77.50 115 GLU A N 1
ATOM 953 C CA . GLU A 1 115 ? -5.709 2.808 -4.609 1.00 77.50 115 GLU A CA 1
ATOM 954 C C . GLU A 1 115 ? -5.959 2.561 -3.118 1.00 77.50 115 GLU A C 1
ATOM 956 O O . GLU A 1 115 ? -7.105 2.476 -2.682 1.00 77.50 115 GLU A O 1
ATOM 961 N N . VAL A 1 116 ? -4.893 2.555 -2.314 1.00 79.88 116 VAL A N 1
ATOM 962 C CA . VAL A 1 116 ? -5.020 2.419 -0.860 1.00 79.88 116 VAL A CA 1
ATOM 963 C C . VAL A 1 116 ? -5.703 3.628 -0.229 1.00 79.88 116 VAL A C 1
ATOM 965 O O . VAL A 1 116 ? -6.495 3.464 0.694 1.00 79.88 116 VAL A O 1
ATOM 968 N N . GLN A 1 117 ? -5.446 4.843 -0.713 1.00 82.31 117 GLN A N 1
ATOM 969 C CA . GLN A 1 117 ? -6.152 6.027 -0.231 1.00 82.31 117 GLN A CA 1
ATOM 970 C C . GLN A 1 117 ? -7.660 5.941 -0.516 1.00 82.31 117 GLN A C 1
ATOM 972 O O . GLN A 1 117 ? -8.454 6.201 0.387 1.00 82.31 117 GLN A O 1
ATOM 977 N N . ASP A 1 118 ? -8.047 5.520 -1.719 1.00 82.81 118 ASP A N 1
ATOM 978 C CA . ASP A 1 118 ? -9.446 5.358 -2.120 1.00 82.81 118 ASP A CA 1
ATOM 979 C C . ASP A 1 118 ? -10.136 4.272 -1.278 1.00 82.81 118 ASP A C 1
ATOM 981 O O . ASP A 1 118 ? -11.282 4.427 -0.852 1.00 82.81 118 ASP A O 1
ATOM 985 N N . GLN A 1 119 ? -9.439 3.172 -0.983 1.00 82.19 119 GLN A N 1
ATOM 986 C CA . GLN A 1 119 ? -9.952 2.113 -0.113 1.00 82.19 119 GLN A CA 1
ATOM 987 C C . GLN A 1 119 ? -10.054 2.565 1.354 1.00 82.19 119 GLN A C 1
ATOM 989 O O . GLN A 1 119 ? -11.054 2.277 2.010 1.00 82.19 119 GLN A O 1
ATOM 994 N N . LEU A 1 120 ? -9.093 3.345 1.859 1.00 84.69 120 LEU A N 1
ATOM 995 C CA . LEU A 1 120 ? -9.171 3.943 3.197 1.00 84.69 120 LEU A CA 1
ATOM 996 C C . LEU A 1 120 ? -10.363 4.904 3.336 1.00 84.69 120 LEU A C 1
ATOM 998 O O . LEU A 1 120 ? -10.976 4.978 4.395 1.00 84.69 120 LEU A O 1
ATOM 1002 N N . GLU A 1 121 ? -10.747 5.607 2.272 1.00 87.00 121 GLU A N 1
ATOM 1003 C CA . GLU A 1 121 ? -11.955 6.447 2.269 1.00 87.00 121 GLU A CA 1
ATOM 1004 C C . GLU A 1 121 ? -13.261 5.636 2.306 1.00 87.00 121 GLU A C 1
ATOM 1006 O O . GLU A 1 121 ? -14.296 6.125 2.774 1.00 87.00 121 GLU A O 1
ATOM 1011 N N . HIS A 1 122 ? -13.246 4.393 1.818 1.00 85.44 122 HIS A N 1
ATOM 1012 C CA . HIS A 1 122 ? -14.351 3.457 2.042 1.00 85.44 122 HIS A CA 1
ATOM 1013 C C . HIS A 1 122 ? -14.356 2.989 3.500 1.00 85.44 122 HIS A C 1
ATOM 1015 O O . HIS A 1 122 ? -15.386 3.093 4.165 1.00 85.44 122 HIS A O 1
ATOM 1021 N N . PHE A 1 123 ? -13.186 2.631 4.030 1.00 87.44 123 PHE A N 1
ATOM 1022 C CA . PHE A 1 123 ? -13.020 2.202 5.419 1.00 87.44 123 PHE A CA 1
ATOM 1023 C C . PHE A 1 123 ? -13.480 3.258 6.421 1.00 87.44 123 PHE A C 1
ATOM 1025 O O . PHE A 1 123 ? -14.143 2.927 7.396 1.00 87.44 123 PHE A O 1
ATOM 1032 N N . ASP A 1 124 ? -13.205 4.538 6.170 1.00 88.31 124 ASP A N 1
ATOM 1033 C CA . ASP A 1 124 ? -13.675 5.633 7.023 1.00 88.31 124 ASP A CA 1
ATOM 1034 C C . ASP A 1 124 ? -15.202 5.617 7.203 1.00 88.31 124 ASP A C 1
ATOM 1036 O O . ASP A 1 124 ? -15.715 5.829 8.310 1.00 88.31 124 ASP A O 1
ATOM 1040 N N . ARG A 1 125 ? -15.939 5.359 6.117 1.00 90.06 125 ARG A N 1
ATOM 1041 C CA . ARG A 1 125 ? -17.407 5.317 6.121 1.00 90.06 125 ARG A CA 1
ATOM 1042 C C . ARG A 1 125 ? -17.927 4.064 6.816 1.00 90.06 125 ARG A C 1
ATOM 1044 O O . ARG A 1 125 ? -18.861 4.166 7.620 1.00 90.06 125 ARG A O 1
ATOM 1051 N N . ASP A 1 126 ? -17.304 2.924 6.550 1.00 91.38 126 ASP A N 1
ATOM 1052 C CA . ASP A 1 126 ? -17.709 1.632 7.102 1.00 91.38 126 ASP A CA 1
ATOM 1053 C C . ASP A 1 126 ? -17.425 1.567 8.604 1.00 91.38 126 ASP A C 1
ATOM 1055 O O . ASP A 1 126 ? -18.323 1.254 9.382 1.00 91.38 126 ASP A O 1
ATOM 1059 N N . LEU A 1 127 ? -16.248 2.014 9.047 1.00 91.69 127 LEU A N 1
ATOM 1060 C CA . LEU A 1 127 ? -15.886 2.108 10.463 1.00 91.69 127 LEU A CA 1
ATOM 1061 C C . LEU A 1 127 ? -16.797 3.065 11.237 1.00 91.69 127 LEU A C 1
ATOM 1063 O O . LEU A 1 127 ? -17.253 2.743 12.334 1.00 91.69 127 LEU A O 1
ATOM 1067 N N . THR A 1 128 ? -17.125 4.225 10.660 1.00 90.81 128 THR A N 1
ATOM 1068 C CA . THR A 1 128 ? -18.071 5.163 11.289 1.00 90.81 128 THR A CA 1
ATOM 1069 C C . THR A 1 128 ? -19.460 4.534 11.438 1.00 90.81 128 THR A C 1
ATOM 1071 O O . THR A 1 128 ? -20.152 4.767 12.431 1.00 90.81 128 THR A O 1
ATOM 1074 N N . THR A 1 129 ? -19.887 3.740 10.453 1.00 92.25 129 THR A N 1
ATOM 1075 C CA . THR A 1 129 ? -21.169 3.025 10.497 1.00 92.25 129 THR A CA 1
ATOM 1076 C C . THR A 1 129 ? -21.137 1.916 11.544 1.00 92.25 129 THR A C 1
ATOM 1078 O O . THR A 1 129 ? -22.031 1.869 12.387 1.00 92.25 129 THR A O 1
ATOM 1081 N N . ALA A 1 130 ? -20.075 1.109 11.555 1.00 91.31 130 ALA A N 1
ATOM 1082 C CA . ALA A 1 130 ? -19.864 0.006 12.484 1.00 91.31 130 ALA A CA 1
ATOM 1083 C C . ALA A 1 130 ? -19.852 0.473 13.948 1.00 91.31 130 ALA A C 1
ATOM 1085 O O . ALA A 1 130 ? -20.525 -0.107 14.799 1.00 91.31 130 ALA A O 1
ATOM 1086 N N . GLN A 1 131 ? -19.192 1.598 14.245 1.00 90.44 131 GLN A N 1
ATOM 1087 C CA . GLN A 1 131 ? -19.238 2.211 15.577 1.00 90.44 131 GLN A CA 1
ATOM 1088 C C . GLN A 1 131 ? -20.665 2.575 16.006 1.00 90.44 131 GLN A C 1
ATOM 1090 O O . GLN A 1 131 ? -21.056 2.336 17.149 1.00 90.44 131 GLN A O 1
ATOM 1095 N N . ARG A 1 132 ? -21.462 3.158 15.099 1.00 90.62 132 ARG A N 1
ATOM 1096 C CA . ARG A 1 132 ? -22.847 3.567 15.391 1.00 90.62 132 ARG A CA 1
ATOM 1097 C C . ARG A 1 132 ? -23.765 2.369 15.603 1.00 90.62 132 ARG A C 1
ATOM 1099 O O . ARG A 1 132 ? -24.657 2.445 16.443 1.00 90.62 132 ARG A O 1
ATOM 1106 N N . SER A 1 133 ? -23.552 1.283 14.863 1.00 92.69 133 SER A N 1
ATOM 1107 C CA . SER A 1 133 ? -24.299 0.030 15.016 1.00 92.69 133 SER A CA 1
ATOM 1108 C C . SER A 1 133 ? -23.742 -0.888 16.106 1.00 92.69 133 SER A C 1
ATOM 1110 O O . SER A 1 133 ? -24.353 -1.915 16.383 1.00 92.69 133 SER A O 1
ATOM 1112 N N . SER A 1 134 ? -22.631 -0.518 16.756 1.00 89.50 134 SER A N 1
ATOM 1113 C CA . SER A 1 134 ? -21.894 -1.374 17.699 1.00 89.50 134 SER A CA 1
ATOM 1114 C C . SER A 1 134 ? -21.454 -2.720 17.101 1.00 89.50 134 SER A C 1
ATOM 1116 O O . SER A 1 134 ? -21.390 -3.724 17.807 1.00 89.50 134 SER A O 1
ATOM 1118 N N . ASP A 1 135 ? -21.155 -2.728 15.803 1.00 92.19 135 ASP A N 1
ATOM 1119 C CA . ASP A 1 135 ? -20.653 -3.884 15.060 1.00 92.19 135 ASP A CA 1
ATOM 1120 C C . ASP A 1 135 ? -19.131 -3.975 15.233 1.00 92.19 135 ASP A C 1
ATOM 1122 O O . ASP A 1 135 ? -18.360 -3.268 14.578 1.00 92.19 135 ASP A O 1
ATOM 1126 N N . LYS A 1 136 ? -18.696 -4.811 16.181 1.00 93.25 136 LYS A N 1
ATOM 1127 C CA . LYS A 1 136 ? -17.268 -4.987 16.472 1.00 93.25 136 LYS A CA 1
ATOM 1128 C C . LYS A 1 136 ? -16.578 -5.827 15.398 1.00 93.25 136 LYS A C 1
ATOM 1130 O O . LYS A 1 136 ? -15.396 -5.613 15.136 1.00 93.25 136 LYS A O 1
ATOM 1135 N N . GLU A 1 137 ? -17.302 -6.765 14.795 1.00 93.25 137 GLU A N 1
ATOM 1136 C CA . GLU A 1 137 ? -16.789 -7.730 13.830 1.00 93.25 137 GLU A CA 1
ATOM 1137 C C . GLU A 1 137 ? -16.260 -7.004 12.593 1.00 93.25 137 GLU A C 1
ATOM 1139 O O . GLU A 1 137 ? -15.117 -7.230 12.191 1.00 93.25 137 GLU A O 1
ATOM 1144 N N . THR A 1 138 ? -17.033 -6.044 12.077 1.00 93.06 138 THR A N 1
ATOM 1145 C CA . THR A 1 138 ? -16.618 -5.201 10.951 1.00 93.06 138 THR A CA 1
ATOM 1146 C C . THR A 1 138 ? -15.345 -4.415 11.277 1.00 93.06 138 THR A C 1
ATOM 1148 O O . THR A 1 138 ? -14.426 -4.363 10.459 1.00 93.06 138 THR A O 1
ATOM 1151 N N . ILE A 1 139 ? -15.237 -3.834 12.480 1.00 93.19 139 ILE A N 1
ATOM 1152 C CA . ILE A 1 139 ? -14.038 -3.078 12.881 1.00 93.19 139 ILE A CA 1
ATOM 1153 C C . ILE A 1 139 ? -12.812 -3.999 12.941 1.00 93.19 139 ILE A C 1
ATOM 1155 O O . ILE A 1 139 ? -11.760 -3.657 12.402 1.00 93.19 139 ILE A O 1
ATOM 1159 N N . VAL A 1 140 ? -12.940 -5.173 13.564 1.00 94.00 140 VAL A N 1
ATOM 1160 C CA . VAL A 1 140 ? -11.855 -6.163 13.667 1.00 94.00 140 VAL A CA 1
ATOM 1161 C C . VAL A 1 140 ? -11.401 -6.635 12.284 1.00 94.00 140 VAL A C 1
ATOM 1163 O O . VAL A 1 140 ? -10.198 -6.725 12.033 1.00 94.00 140 VAL A O 1
ATOM 1166 N N . GLU A 1 141 ? -12.335 -6.904 11.371 1.00 93.44 141 GLU A N 1
ATOM 1167 C CA . GLU A 1 141 ? -12.022 -7.305 9.996 1.00 93.44 141 GLU A CA 1
ATOM 1168 C C . GLU A 1 141 ? -11.223 -6.223 9.258 1.00 93.44 141 GLU A C 1
ATOM 1170 O O . GLU A 1 141 ? -10.186 -6.516 8.658 1.00 93.44 141 GLU A O 1
ATOM 1175 N N . HIS A 1 142 ? -11.635 -4.960 9.383 1.00 91.88 142 HIS A N 1
ATOM 1176 C CA . HIS A 1 142 ? -10.921 -3.830 8.789 1.00 91.88 142 HIS A CA 1
ATOM 1177 C C . HIS A 1 142 ? -9.498 -3.692 9.347 1.00 91.88 142 HIS A C 1
ATOM 1179 O O . HIS A 1 142 ? -8.555 -3.480 8.584 1.00 91.88 142 HIS A O 1
ATOM 1185 N N . LEU A 1 143 ? -9.310 -3.864 10.661 1.00 91.94 143 LEU A N 1
ATOM 1186 C CA . LEU A 1 143 ? -7.983 -3.829 11.286 1.00 91.94 143 LEU A CA 1
ATOM 1187 C C . LEU A 1 143 ? -7.070 -4.958 10.787 1.00 91.94 143 LEU A C 1
ATOM 1189 O O . LEU A 1 143 ? -5.890 -4.714 10.529 1.00 91.94 143 LEU A O 1
ATOM 1193 N N . ARG A 1 144 ? -7.602 -6.171 10.593 1.00 92.38 144 ARG A N 1
ATOM 1194 C CA . ARG A 1 144 ? -6.848 -7.294 10.004 1.00 92.38 144 ARG A CA 1
ATOM 1195 C C . ARG A 1 144 ? -6.441 -7.009 8.563 1.00 92.38 144 ARG A C 1
ATOM 1197 O O . ARG A 1 144 ? -5.322 -7.326 8.165 1.00 92.38 144 ARG A O 1
ATOM 1204 N N . TRP A 1 145 ? -7.322 -6.383 7.788 1.00 90.25 145 TRP A N 1
ATOM 1205 C CA . TRP A 1 145 ? -7.019 -6.030 6.403 1.00 90.25 145 TRP A CA 1
ATOM 1206 C C . TRP A 1 145 ? -5.894 -4.994 6.311 1.00 90.25 145 TRP A C 1
ATOM 1208 O O . TRP A 1 145 ? -4.958 -5.152 5.529 1.00 90.25 145 TRP A O 1
ATOM 1218 N N . LEU A 1 146 ? -5.921 -3.984 7.186 1.00 89.06 146 LEU A N 1
ATOM 1219 C CA . LEU A 1 146 ? -4.838 -3.005 7.299 1.00 89.06 146 LEU A CA 1
ATOM 1220 C C . LEU A 1 146 ? -3.510 -3.643 7.742 1.00 89.06 146 LEU A C 1
ATOM 1222 O O . LEU A 1 146 ? -2.450 -3.234 7.264 1.00 89.06 146 LEU A O 1
ATOM 1226 N N . GLU A 1 147 ? -3.546 -4.635 8.638 1.00 88.44 147 GLU A N 1
ATOM 1227 C CA . GLU A 1 147 ? -2.355 -5.376 9.080 1.00 88.44 147 GLU A CA 1
ATOM 1228 C C . GLU A 1 147 ? -1.746 -6.165 7.907 1.00 88.44 147 GLU A C 1
ATOM 1230 O O . GLU A 1 147 ? -0.566 -5.976 7.603 1.00 88.44 147 GLU A O 1
ATOM 1235 N N . SER A 1 148 ? -2.567 -6.915 7.158 1.00 87.81 148 SER A N 1
ATOM 1236 C CA . SER A 1 148 ? -2.147 -7.636 5.941 1.00 87.81 148 SER A CA 1
ATOM 1237 C C . SER A 1 148 ? -1.482 -6.704 4.924 1.00 87.81 148 SER A C 1
ATOM 1239 O O . SER A 1 148 ? -0.392 -6.997 4.432 1.00 87.81 148 SER A O 1
ATOM 1241 N N . TRP A 1 149 ? -2.041 -5.520 4.673 1.00 83.50 149 TRP A N 1
ATOM 1242 C CA . TRP A 1 149 ? -1.426 -4.553 3.760 1.00 83.50 149 TRP A CA 1
ATOM 1243 C C . TRP A 1 149 ? -0.049 -4.073 4.203 1.00 83.50 149 TRP A C 1
ATOM 1245 O O . TRP A 1 149 ? 0.872 -3.945 3.387 1.00 83.50 149 TRP A O 1
ATOM 1255 N N . MET A 1 150 ? 0.116 -3.789 5.494 1.00 84.31 150 MET A N 1
ATOM 1256 C CA . MET A 1 150 ? 1.411 -3.393 6.042 1.00 84.31 150 MET A CA 1
ATOM 1257 C C . MET A 1 150 ? 2.420 -4.545 6.004 1.00 84.31 150 MET A C 1
ATOM 1259 O O . MET A 1 150 ? 3.618 -4.306 5.819 1.00 84.31 150 MET A O 1
ATOM 1263 N N . GLU A 1 151 ? 1.974 -5.786 6.167 1.00 86.44 151 GLU A N 1
ATOM 1264 C CA . GLU A 1 151 ? 2.825 -6.972 6.084 1.00 86.44 151 GLU A CA 1
ATOM 1265 C C . GLU A 1 151 ? 3.287 -7.240 4.650 1.00 86.44 151 GLU A C 1
ATOM 1267 O O . GLU A 1 151 ? 4.500 -7.302 4.414 1.00 86.44 151 GLU A O 1
ATOM 1272 N N . GLU A 1 152 ? 2.348 -7.274 3.703 1.00 81.56 152 GLU A N 1
ATOM 1273 C CA . GLU A 1 152 ? 2.545 -7.574 2.276 1.00 81.56 152 GLU A CA 1
ATOM 1274 C C . GLU A 1 1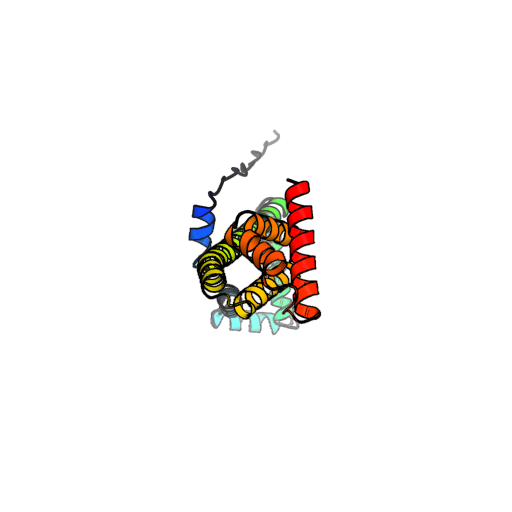52 ? 3.240 -6.449 1.496 1.00 81.56 152 GLU A C 1
ATOM 1276 O O . GLU A 1 152 ? 3.703 -6.635 0.367 1.00 81.56 152 GLU A O 1
ATOM 1281 N N . SER A 1 153 ? 3.363 -5.269 2.101 1.00 78.88 153 SER A N 1
ATOM 1282 C CA . SER A 1 153 ? 4.062 -4.131 1.512 1.00 78.88 153 SER A CA 1
ATOM 1283 C C . SER A 1 153 ? 5.510 -4.476 1.122 1.00 78.88 153 SER A C 1
ATOM 1285 O O . SER A 1 153 ? 6.320 -4.810 1.994 1.00 78.88 153 SER A O 1
ATOM 1287 N N . PRO A 1 154 ? 5.905 -4.283 -0.152 1.00 71.81 154 PRO A N 1
ATOM 1288 C CA . PRO A 1 154 ? 7.174 -4.784 -0.689 1.00 71.81 154 PRO A CA 1
ATOM 1289 C C . PRO A 1 154 ? 8.413 -4.021 -0.200 1.00 71.81 154 PRO A C 1
ATOM 1291 O O . PRO A 1 154 ? 9.539 -4.447 -0.450 1.00 71.81 154 PRO A O 1
ATOM 1294 N N . SER A 1 155 ? 8.242 -2.865 0.449 1.00 78.00 155 SER A N 1
ATOM 1295 C CA . SER A 1 155 ? 9.357 -2.026 0.889 1.00 78.00 155 SER A CA 1
ATOM 1296 C C . SER A 1 155 ? 9.070 -1.304 2.205 1.00 78.00 155 SER A C 1
ATOM 1298 O O . SER A 1 155 ? 7.921 -1.000 2.530 1.00 78.00 155 SER A O 1
ATOM 1300 N N . HIS A 1 156 ? 10.129 -0.976 2.952 1.00 78.88 156 HIS A N 1
ATOM 1301 C CA . HIS A 1 156 ? 10.022 -0.211 4.199 1.00 78.88 156 HIS A CA 1
ATOM 1302 C C . HIS A 1 156 ? 9.420 1.188 3.982 1.00 78.88 156 HIS A C 1
ATOM 1304 O O . HIS A 1 156 ? 8.640 1.663 4.804 1.00 78.88 156 HIS A O 1
ATOM 1310 N N . THR A 1 157 ? 9.734 1.838 2.859 1.00 75.00 157 THR A N 1
ATOM 1311 C CA . THR A 1 157 ? 9.177 3.152 2.507 1.00 75.00 157 THR A CA 1
ATOM 1312 C C . THR A 1 157 ? 7.679 3.074 2.217 1.00 75.00 157 THR A C 1
ATOM 1314 O O . THR A 1 157 ? 6.938 3.958 2.638 1.00 75.00 157 THR A O 1
ATOM 1317 N N . SER A 1 158 ? 7.207 2.004 1.566 1.00 76.31 158 SER A N 1
ATOM 1318 C CA . SER A 1 158 ? 5.770 1.743 1.394 1.00 76.31 158 SER A CA 1
ATOM 1319 C C . SER A 1 158 ? 5.080 1.530 2.742 1.00 76.31 158 SER A C 1
ATOM 1321 O O . SER A 1 158 ? 4.056 2.156 2.997 1.00 76.31 158 SER A O 1
ATOM 1323 N N . LYS A 1 159 ? 5.685 0.740 3.644 1.00 83.25 159 LYS A N 1
ATOM 1324 C CA . LYS A 1 159 ? 5.163 0.540 5.008 1.00 83.25 159 LYS A CA 1
ATOM 1325 C C . LYS A 1 159 ? 5.036 1.866 5.758 1.00 83.25 159 LYS A C 1
ATOM 1327 O O . LYS A 1 159 ? 3.998 2.131 6.347 1.00 83.25 159 LYS A O 1
ATOM 1332 N N . GLN A 1 160 ? 6.053 2.728 5.703 1.00 83.88 160 GLN A N 1
ATOM 1333 C CA . GLN A 1 160 ? 5.992 4.060 6.319 1.00 83.88 160 GLN A CA 1
ATOM 1334 C C . GLN A 1 160 ? 4.900 4.950 5.710 1.00 83.88 160 GLN A C 1
ATOM 1336 O O . GLN A 1 160 ? 4.205 5.637 6.454 1.00 83.88 160 GLN A O 1
ATOM 1341 N N . ALA A 1 161 ? 4.717 4.918 4.388 1.00 82.56 161 ALA A N 1
ATOM 1342 C CA . ALA A 1 161 ? 3.653 5.673 3.730 1.00 82.56 161 ALA A CA 1
ATOM 1343 C C . ALA A 1 161 ? 2.260 5.202 4.181 1.00 82.56 161 ALA A C 1
ATOM 1345 O O . ALA A 1 161 ? 1.427 6.036 4.523 1.00 82.56 161 ALA A O 1
ATOM 1346 N N . TYR A 1 162 ? 2.025 3.888 4.263 1.00 84.94 162 TYR A N 1
ATOM 1347 C CA . TYR A 1 162 ? 0.758 3.350 4.766 1.00 84.94 162 TYR A CA 1
ATOM 1348 C C . TYR A 1 162 ? 0.511 3.692 6.230 1.00 84.94 162 TYR A C 1
ATOM 1350 O O . TYR A 1 162 ? -0.589 4.114 6.568 1.00 84.94 162 TYR A O 1
ATOM 1358 N N . ARG A 1 163 ? 1.539 3.614 7.083 1.00 87.31 163 ARG A N 1
ATOM 1359 C CA . ARG A 1 163 ? 1.439 4.078 8.476 1.00 87.31 163 ARG A CA 1
ATOM 1360 C C . ARG A 1 163 ? 0.988 5.532 8.552 1.00 87.31 163 ARG A C 1
ATOM 1362 O O . ARG A 1 163 ? 0.096 5.854 9.327 1.00 87.31 163 ARG A O 1
ATOM 1369 N N . HIS A 1 164 ? 1.577 6.400 7.730 1.00 86.31 164 HIS A N 1
ATOM 1370 C CA . HIS A 1 164 ? 1.206 7.811 7.706 1.00 86.31 164 HIS A CA 1
ATOM 1371 C C . HIS A 1 164 ? -0.237 8.019 7.227 1.00 86.31 164 HIS A C 1
ATOM 1373 O O . HIS A 1 164 ? -0.969 8.798 7.829 1.00 86.31 164 HIS A O 1
ATOM 1379 N N . LEU A 1 165 ? -0.671 7.281 6.201 1.00 85.88 165 LEU A N 1
ATOM 1380 C CA . LEU A 1 165 ? -2.054 7.322 5.721 1.00 85.88 165 LEU A CA 1
ATOM 1381 C C . LEU A 1 165 ? -3.049 6.862 6.793 1.00 85.88 165 LEU A C 1
ATOM 1383 O O . LEU A 1 165 ? -4.053 7.534 7.001 1.00 85.88 165 LEU A O 1
ATOM 1387 N N . VAL A 1 166 ? -2.758 5.770 7.505 1.00 88.19 166 VAL A N 1
ATOM 1388 C CA . VAL A 1 166 ? -3.601 5.267 8.603 1.00 88.19 166 VAL A CA 1
ATOM 1389 C C . VAL A 1 166 ? -3.670 6.274 9.753 1.00 88.19 166 VAL A C 1
ATOM 1391 O O . VAL A 1 166 ? -4.754 6.557 10.256 1.00 88.19 166 VAL A O 1
ATOM 1394 N N . LEU A 1 167 ? -2.539 6.878 10.133 1.00 87.94 167 LEU A N 1
ATOM 1395 C CA . LEU A 1 167 ? -2.493 7.901 11.183 1.00 87.94 167 LEU A CA 1
ATOM 1396 C C . LEU A 1 167 ? -3.358 9.122 10.877 1.00 87.94 167 LEU A C 1
ATOM 1398 O O . LEU A 1 167 ? -3.926 9.705 11.795 1.00 87.94 167 LEU A O 1
ATOM 1402 N N . GLN A 1 168 ? -3.484 9.513 9.611 1.00 88.25 168 GLN A N 1
ATOM 1403 C CA . GLN A 1 168 ? -4.317 10.652 9.223 1.00 88.25 168 GLN A CA 1
ATOM 1404 C C . GLN A 1 168 ? -5.825 10.377 9.373 1.00 88.25 168 GLN A C 1
ATOM 1406 O O . GLN A 1 168 ? -6.621 11.317 9.337 1.00 88.25 168 GLN A O 1
ATOM 1411 N N . ARG A 1 169 ? -6.244 9.117 9.557 1.00 88.81 169 ARG A N 1
ATOM 1412 C CA . ARG A 1 169 ? -7.660 8.735 9.643 1.00 88.81 169 ARG A CA 1
ATOM 1413 C C . ARG A 1 169 ? -8.144 8.662 11.088 1.00 88.81 169 ARG A C 1
ATOM 1415 O O . ARG A 1 169 ? -7.878 7.713 11.824 1.00 88.81 169 ARG A O 1
ATOM 1422 N N . LEU A 1 170 ? -8.928 9.666 11.480 1.00 89.94 170 LEU A N 1
ATOM 1423 C CA . LEU A 1 170 ? -9.548 9.739 12.809 1.00 89.94 170 LEU A CA 1
ATOM 1424 C C . LEU A 1 170 ? -10.533 8.591 13.073 1.00 89.94 170 LEU A C 1
ATOM 1426 O O . LEU A 1 170 ? -10.637 8.137 14.208 1.00 89.94 170 LEU A O 1
ATOM 1430 N N . SER A 1 171 ? -11.227 8.111 12.040 1.00 91.75 171 SER A N 1
ATOM 1431 C CA . SER A 1 171 ? -12.164 6.976 12.091 1.00 91.75 171 SER A CA 1
ATOM 1432 C C . SER A 1 171 ? -11.502 5.712 12.661 1.00 91.75 171 SER A C 1
ATOM 1434 O O . SER A 1 171 ? -12.058 5.067 13.550 1.00 91.75 171 SER A O 1
ATOM 1436 N N . ILE A 1 172 ? -10.287 5.393 12.206 1.00 90.88 172 ILE A N 1
ATOM 1437 C CA . ILE A 1 172 ? -9.504 4.231 12.630 1.00 90.88 172 ILE A CA 1
ATOM 1438 C C . ILE A 1 172 ? -9.101 4.400 14.095 1.00 90.88 172 ILE A C 1
ATOM 1440 O O . ILE A 1 172 ? -9.365 3.518 14.911 1.00 90.88 172 ILE A O 1
ATOM 1444 N N . GLN A 1 173 ? -8.554 5.566 14.456 1.00 91.81 173 GLN A N 1
ATOM 1445 C CA . GLN A 1 173 ? -8.161 5.863 15.839 1.00 91.81 173 GLN A CA 1
ATOM 1446 C C . GLN A 1 173 ? -9.349 5.770 16.808 1.00 91.81 173 GLN A C 1
ATOM 1448 O O . GLN A 1 173 ? -9.245 5.175 17.879 1.00 91.81 173 GLN A O 1
ATOM 1453 N N . GLN A 1 174 ? -10.496 6.335 16.426 1.00 92.94 174 GLN A N 1
ATOM 1454 C CA . GLN A 1 174 ? -11.721 6.281 17.222 1.00 92.94 174 GLN A CA 1
ATOM 1455 C C . GLN A 1 174 ? -12.259 4.854 17.341 1.00 92.94 174 GLN A C 1
ATOM 1457 O O . GLN A 1 174 ? -12.746 4.486 18.405 1.00 92.94 174 GLN A O 1
ATOM 1462 N N . SER A 1 175 ? -12.134 4.041 16.288 1.00 93.00 175 SER A N 1
ATOM 1463 C CA . SER A 1 175 ? -12.611 2.653 16.289 1.00 93.00 175 SER A CA 1
ATOM 1464 C C . SER A 1 175 ? -11.793 1.788 17.233 1.00 93.00 175 SER A C 1
ATOM 1466 O O . SER A 1 175 ? -12.362 1.024 18.006 1.00 93.00 175 SER A O 1
ATOM 1468 N N . ILE A 1 176 ? -10.471 1.961 17.231 1.00 93.25 176 ILE A N 1
ATOM 1469 C CA . ILE A 1 176 ? -9.573 1.257 18.151 1.00 93.25 176 ILE A CA 1
ATOM 1470 C C . ILE A 1 176 ? -9.867 1.669 19.595 1.00 93.25 176 ILE A C 1
ATOM 1472 O O . ILE A 1 176 ? -10.073 0.802 20.439 1.00 93.25 176 ILE A O 1
ATOM 1476 N N . ARG A 1 177 ? -10.004 2.971 19.883 1.00 92.69 177 ARG A N 1
ATOM 1477 C CA . ARG A 1 177 ? -10.404 3.430 21.227 1.00 92.69 177 ARG A CA 1
ATOM 1478 C C . ARG A 1 177 ? -11.761 2.881 21.648 1.00 92.69 177 ARG A C 1
ATOM 1480 O O . ARG A 1 177 ? -11.920 2.450 22.783 1.00 92.69 177 ARG A O 1
ATOM 1487 N N . TRP A 1 178 ? -12.732 2.861 20.739 1.00 94.06 178 TRP A N 1
ATOM 1488 C CA . TRP A 1 178 ? -14.049 2.298 21.016 1.00 94.06 178 TRP A CA 1
ATOM 1489 C C . TRP A 1 178 ? -13.972 0.805 21.358 1.00 94.06 178 TRP A C 1
ATOM 1491 O O . TRP A 1 178 ? -14.590 0.390 22.340 1.00 94.06 178 TRP A O 1
ATOM 1501 N N . LEU A 1 179 ? -13.180 0.015 20.619 1.00 93.12 179 LEU A N 1
ATOM 1502 C CA . LEU A 1 179 ? -12.939 -1.394 20.946 1.00 93.12 179 LEU A CA 1
ATOM 1503 C C . LEU A 1 179 ? -12.363 -1.527 22.360 1.00 93.12 179 LEU A C 1
ATOM 1505 O O . LEU A 1 179 ? -12.931 -2.258 23.172 1.00 93.12 179 LEU A O 1
ATOM 1509 N N . MET A 1 180 ? -11.314 -0.761 22.675 1.00 92.88 180 MET A N 1
ATOM 1510 C CA . MET A 1 180 ? -10.639 -0.784 23.979 1.00 92.88 180 MET A CA 1
ATOM 1511 C C . MET A 1 180 ? -11.552 -0.360 25.142 1.00 92.88 180 MET A C 1
ATOM 1513 O O . MET A 1 180 ? -11.513 -0.959 26.211 1.00 92.88 180 MET A O 1
ATOM 1517 N N . GLU A 1 181 ? -12.396 0.656 24.953 1.00 91.62 181 GLU A N 1
ATOM 1518 C CA . GLU A 1 181 ? -13.193 1.241 26.040 1.00 91.62 181 GLU A CA 1
ATOM 1519 C C . GLU A 1 181 ? -14.575 0.603 26.225 1.00 91.62 181 GLU A C 1
ATOM 1521 O O . GLU A 1 181 ? -15.127 0.644 27.326 1.00 91.62 181 GLU A O 1
ATOM 1526 N N . LYS A 1 182 ? -15.201 0.106 25.150 1.00 86.81 182 LYS A N 1
ATOM 1527 C CA . LYS A 1 182 ? -16.630 -0.262 25.165 1.00 86.81 182 LYS A CA 1
ATOM 1528 C C . LYS A 1 182 ? -16.886 -1.751 25.042 1.00 86.81 182 LYS A C 1
ATOM 1530 O O . LYS A 1 182 ? -17.906 -2.217 25.552 1.00 86.81 182 LYS A O 1
ATOM 1535 N N . VAL A 1 183 ? -16.016 -2.486 24.352 1.00 87.81 183 VAL A N 1
ATOM 1536 C CA . VAL A 1 183 ? -16.307 -3.878 23.967 1.00 87.81 183 VAL A CA 1
ATOM 1537 C C . VAL A 1 183 ? -15.182 -4.848 24.318 1.00 87.81 183 VAL A C 1
ATOM 1539 O O . VAL A 1 183 ? -15.410 -6.052 24.274 1.00 87.81 183 VAL A O 1
ATOM 1542 N N . TYR A 1 184 ? -14.031 -4.351 24.772 1.00 89.19 184 TYR A N 1
ATOM 1543 C CA . TYR A 1 184 ? -12.841 -5.125 25.130 1.00 89.19 184 TYR A CA 1
ATOM 1544 C C . TYR A 1 184 ? -13.141 -6.358 25.998 1.00 89.19 184 TYR A C 1
ATOM 1546 O O . TYR A 1 184 ? -12.755 -7.477 25.665 1.00 89.19 184 TYR A O 1
ATOM 1554 N N . GLU A 1 185 ? -13.935 -6.212 27.063 1.00 88.25 185 GLU A N 1
ATOM 1555 C CA . GLU A 1 185 ? -14.296 -7.337 27.940 1.00 88.25 185 GLU A CA 1
ATOM 1556 C C . GLU A 1 185 ? -15.125 -8.430 27.236 1.00 88.25 185 GLU A C 1
ATOM 1558 O O . GLU A 1 185 ? -15.110 -9.585 27.653 1.00 88.25 185 GLU A O 1
ATOM 1563 N N . ARG A 1 186 ? -15.815 -8.098 26.142 1.00 88.12 186 ARG A N 1
ATOM 1564 C CA . ARG A 1 186 ? -16.685 -8.997 25.357 1.00 88.12 186 ARG A CA 1
ATOM 1565 C C . ARG A 1 186 ? -16.012 -9.528 24.084 1.00 88.12 186 ARG A C 1
ATOM 1567 O O . ARG A 1 186 ? -16.678 -10.130 23.237 1.00 88.12 186 ARG A O 1
ATOM 1574 N N . MET A 1 187 ? -14.725 -9.254 23.908 1.00 91.19 187 MET A N 1
ATOM 1575 C CA . MET A 1 187 ? -13.922 -9.721 22.780 1.00 91.19 187 MET A CA 1
ATOM 1576 C C . MET A 1 187 ? -13.248 -11.057 23.101 1.00 91.19 187 MET A C 1
ATOM 1578 O O . MET A 1 187 ? -13.033 -11.387 24.271 1.00 91.19 187 MET A O 1
ATOM 1582 N N . SER A 1 188 ? -12.954 -11.838 22.061 1.00 93.25 188 SER A N 1
ATOM 1583 C CA . SER A 1 188 ? -12.098 -13.021 22.192 1.00 93.25 188 SER A CA 1
ATOM 1584 C C . SER A 1 188 ? -10.654 -12.609 22.504 1.00 93.25 188 SER A C 1
ATOM 1586 O O . SER A 1 188 ? -10.284 -11.448 22.331 1.00 93.25 188 SER A O 1
ATOM 1588 N N . GLU A 1 189 ? -9.824 -13.550 22.953 1.00 93.25 189 GLU A N 1
ATOM 1589 C CA . GLU A 1 189 ? -8.420 -13.252 23.266 1.00 93.25 189 GLU A CA 1
ATOM 1590 C C . GLU A 1 189 ? -7.665 -12.719 22.036 1.00 93.25 189 GLU A C 1
ATOM 1592 O O . GLU A 1 189 ? -7.040 -11.666 22.100 1.00 93.25 189 GLU A O 1
ATOM 1597 N N . GLU A 1 190 ? -7.830 -13.366 20.877 1.00 92.38 190 GLU A N 1
ATOM 1598 C CA . GLU A 1 190 ? -7.218 -12.928 19.614 1.00 92.38 190 GLU A CA 1
ATOM 1599 C C . GLU A 1 190 ? -7.670 -11.519 19.194 1.00 92.38 190 GLU A C 1
ATOM 1601 O O . GLU A 1 190 ? -6.890 -10.735 18.651 1.00 92.38 190 GLU A O 1
ATOM 1606 N N . GLU A 1 191 ? -8.945 -11.192 19.421 1.00 92.19 191 GLU A N 1
ATOM 1607 C CA . GLU A 1 191 ? -9.504 -9.872 19.129 1.00 92.19 191 GLU A CA 1
ATOM 1608 C C . GLU A 1 191 ? -8.904 -8.796 20.045 1.00 92.19 191 GLU A C 1
ATOM 1610 O O . GLU A 1 191 ? -8.602 -7.693 19.581 1.00 92.19 191 GLU A O 1
ATOM 1615 N N . ARG A 1 192 ? -8.719 -9.106 21.335 1.00 93.00 192 ARG A N 1
ATOM 1616 C CA . ARG A 1 192 ? -8.097 -8.192 22.305 1.00 93.00 192 ARG A CA 1
ATOM 1617 C C . ARG A 1 192 ? -6.639 -7.940 21.971 1.00 93.00 192 ARG A C 1
ATOM 1619 O O . ARG A 1 192 ? -6.246 -6.782 21.892 1.00 93.00 192 ARG A O 1
ATOM 1626 N N . GLU A 1 193 ? -5.875 -8.995 21.697 1.00 94.19 193 GLU A N 1
ATOM 1627 C CA . GLU A 1 193 ? -4.474 -8.868 21.290 1.00 94.19 193 GLU A CA 1
ATOM 1628 C C . GLU A 1 193 ? -4.337 -7.996 20.038 1.00 94.19 193 GLU A C 1
ATOM 1630 O O . GLU A 1 193 ? -3.457 -7.141 19.969 1.00 94.19 193 GLU A O 1
ATOM 1635 N N . LEU A 1 194 ? -5.219 -8.173 19.048 1.00 92.69 194 LEU A N 1
ATOM 1636 C CA . LEU A 1 194 ? -5.230 -7.331 17.853 1.00 92.69 194 LEU A CA 1
ATOM 1637 C C . LEU A 1 194 ? -5.487 -5.859 18.206 1.00 92.69 194 LEU A C 1
ATOM 1639 O O . LEU A 1 194 ? -4.758 -4.984 17.737 1.00 92.69 194 LEU A O 1
ATOM 1643 N N . ALA A 1 195 ? -6.508 -5.577 19.019 1.00 92.44 195 ALA A N 1
ATOM 1644 C CA . ALA A 1 195 ? -6.853 -4.214 19.416 1.00 92.44 195 ALA A CA 1
ATOM 1645 C C . ALA A 1 195 ? -5.728 -3.546 20.224 1.00 92.44 195 ALA A C 1
ATOM 1647 O O . ALA A 1 195 ? -5.404 -2.385 19.974 1.00 92.44 195 ALA A O 1
ATOM 1648 N N . GLU A 1 196 ? -5.086 -4.285 21.128 1.00 93.88 196 GLU A N 1
ATOM 1649 C CA . GLU A 1 196 ? -3.931 -3.822 21.899 1.00 93.88 196 GLU A CA 1
ATOM 1650 C C . GLU A 1 196 ? -2.725 -3.540 21.014 1.00 93.88 196 GLU A C 1
ATOM 1652 O O . GLU A 1 196 ? -2.156 -2.454 21.108 1.00 93.88 196 GLU A O 1
ATOM 1657 N N . ARG A 1 197 ? -2.371 -4.465 20.108 1.00 93.81 197 ARG A N 1
ATOM 1658 C CA . ARG A 1 197 ? -1.288 -4.247 19.138 1.00 93.81 197 ARG A CA 1
ATOM 1659 C C . ARG A 1 197 ? -1.527 -2.969 18.348 1.00 93.81 197 ARG A C 1
ATOM 1661 O O . ARG A 1 197 ? -0.626 -2.141 18.237 1.00 93.81 197 ARG A O 1
ATOM 1668 N N . TRP A 1 198 ? -2.744 -2.780 17.845 1.00 94.25 198 TRP A N 1
ATOM 1669 C CA . TRP A 1 198 ? -3.114 -1.574 17.114 1.00 94.25 198 TRP A CA 1
ATOM 1670 C C . TRP A 1 198 ? -3.067 -0.313 17.979 1.00 94.25 198 TRP A C 1
ATOM 1672 O O . TRP A 1 198 ? -2.568 0.712 17.513 1.00 94.25 198 TRP A O 1
ATOM 1682 N N . ASN A 1 199 ? -3.525 -0.375 19.231 1.00 93.44 199 ASN A N 1
ATOM 1683 C CA . ASN A 1 199 ? -3.451 0.755 20.153 1.00 93.44 199 ASN A CA 1
ATOM 1684 C C . ASN A 1 199 ? -1.993 1.143 20.446 1.00 93.44 199 ASN A C 1
ATOM 1686 O O . ASN A 1 199 ? -1.625 2.303 20.270 1.00 93.44 199 ASN A O 1
ATOM 1690 N N . THR A 1 200 ? -1.140 0.172 20.784 1.00 93.25 200 THR A N 1
ATOM 1691 C CA . THR A 1 200 ? 0.295 0.394 21.012 1.00 93.25 200 THR A CA 1
ATOM 1692 C C . THR A 1 200 ? 0.986 0.932 19.762 1.00 93.25 200 THR A C 1
ATOM 1694 O O . THR A 1 200 ? 1.759 1.881 19.847 1.00 93.25 200 THR A O 1
ATOM 1697 N N . MET A 1 201 ? 0.688 0.380 18.581 1.00 90.69 201 MET A N 1
ATOM 1698 C CA . MET A 1 201 ? 1.258 0.865 17.321 1.00 90.69 201 MET A CA 1
ATOM 1699 C C . MET A 1 201 ? 0.855 2.314 17.034 1.00 90.69 201 MET A C 1
ATOM 1701 O O . MET A 1 201 ? 1.709 3.106 16.640 1.00 90.69 201 MET A O 1
ATOM 1705 N N . LEU A 1 202 ? -0.412 2.682 17.250 1.00 90.06 202 LEU A N 1
ATOM 1706 C CA . LEU A 1 202 ? -0.870 4.060 17.072 1.00 90.06 202 LEU A CA 1
ATOM 1707 C C . LEU A 1 202 ? -0.217 5.021 18.066 1.00 90.06 202 LEU A C 1
ATOM 1709 O O . LEU A 1 202 ? 0.217 6.096 17.656 1.00 90.06 202 LEU A O 1
ATOM 1713 N N . GLU A 1 203 ? -0.127 4.650 19.342 1.00 90.25 203 GLU A N 1
ATOM 1714 C CA . GLU A 1 203 ? 0.541 5.454 20.371 1.00 90.25 203 GLU A CA 1
ATOM 1715 C C . GLU A 1 203 ? 2.017 5.683 20.026 1.00 90.25 203 GLU A C 1
ATOM 1717 O O . GLU A 1 203 ? 2.481 6.826 20.010 1.00 90.25 203 GLU A O 1
ATOM 1722 N N . ASP A 1 204 ? 2.728 4.623 19.638 1.00 91.12 204 ASP A N 1
ATOM 1723 C CA . ASP A 1 204 ? 4.123 4.691 19.201 1.00 91.12 204 ASP A CA 1
ATOM 1724 C C . ASP A 1 204 ? 4.310 5.594 17.979 1.00 91.12 204 ASP A C 1
ATOM 1726 O O . ASP A 1 204 ? 5.304 6.316 17.865 1.00 91.12 204 ASP A O 1
ATOM 1730 N N . TRP A 1 205 ? 3.385 5.535 17.022 1.00 89.12 205 TRP A N 1
ATOM 1731 C CA . TRP A 1 205 ? 3.459 6.344 15.811 1.00 89.12 205 TRP A CA 1
ATOM 1732 C C . TRP A 1 205 ? 3.100 7.808 16.058 1.00 89.12 205 TRP A C 1
ATOM 1734 O O . TRP A 1 205 ? 3.686 8.683 15.420 1.00 89.12 205 TRP A O 1
ATOM 1744 N N . LEU A 1 206 ? 2.171 8.088 16.973 1.00 84.12 206 LEU A N 1
ATOM 1745 C CA . LEU A 1 206 ? 1.828 9.447 17.388 1.00 84.12 206 LEU A CA 1
ATOM 1746 C C . LEU A 1 206 ? 2.951 10.086 18.211 1.00 84.12 206 LEU A C 1
ATOM 1748 O O . LEU A 1 206 ? 3.199 11.272 18.053 1.00 84.12 206 LEU A O 1
ATOM 1752 N N . ALA A 1 207 ? 3.666 9.315 19.034 1.00 85.75 207 ALA A N 1
ATOM 1753 C CA . ALA A 1 207 ? 4.779 9.820 19.842 1.00 85.75 207 ALA A CA 1
ATOM 1754 C C . ALA A 1 207 ? 6.040 10.171 19.026 1.00 85.75 207 ALA A C 1
ATOM 1756 O O . ALA A 1 207 ? 6.918 10.881 19.516 1.00 85.75 207 ALA A O 1
ATOM 1757 N N . ARG A 1 208 ? 6.166 9.634 17.805 1.00 79.75 208 ARG A N 1
ATOM 1758 C CA . ARG A 1 208 ? 7.330 9.826 16.919 1.00 79.75 208 ARG A CA 1
ATOM 1759 C C . ARG A 1 208 ? 7.127 10.897 15.842 1.00 79.75 208 ARG A C 1
ATOM 1761 O O . ARG A 1 208 ? 8.082 11.166 15.111 1.00 79.75 208 ARG A O 1
ATOM 1768 N N . ASN A 1 209 ? 5.921 11.447 15.717 1.00 58.94 209 ASN A N 1
ATOM 1769 C CA . ASN A 1 209 ? 5.598 12.566 14.824 1.00 58.94 209 ASN A CA 1
ATOM 1770 C C . ASN A 1 209 ? 5.483 13.865 15.621 1.00 58.94 209 ASN A C 1
ATOM 1772 O O . ASN A 1 209 ? 5.802 14.918 15.028 1.00 58.94 209 ASN A O 1
#

Foldseek 3Di:
DDDDDPPPDDPPPPPPQDLVNLLVVQVPPPPDVVVVVCVVPPDPDPPVVVVVLVVQCPDPVDPRVDSVSVVVVVVVVVVVVCVVVCVDDPVPVVVVVVVVVVSNVVSVLSVVLVVVLVVVVVVLVQLVVCLVVVPLVSLLVVLVVLVVCLVPPPDPVSNVSSLVSCLVRPSNVVSLVCCVPPCLVVDDPVSNVSSVVVNVSSVVSVVVD

Secondary structure (DSSP, 8-state):
------------------HHHHHHHHTT--TTHHHHHHHHHS----HHHHHHHHHHHT-TTS--SSHHHHHHHHHHHHHHHHHHTT---HHHHHHHHHHHHHHHHHHHHHHHHHHHHHHHHHHHHHHHHHHHHT-HHHHHHHHHHHHHHHHH-SSHHHHHHHHHHHHT-HHHHHHHHHIIIIIGGGS-HHHHHHHHHHHHHHHHHHHT-